Protein AF-A0A420HZT3-F1 (afdb_monomer_lite)

Sequence (284 aa):
MADVRYARTFSRISSSGHNRTWNTISHRNFCRLLNSIAPANGHNKLSFTPLNYGFTRMKYTKLFQERKREWKRVPFLQKFHTSYRRPRDHHFDTLRFVQRLQEEGFTQEQSVAMMKVLSDVIEESIQNLTRTMVMREEQAKATYTQKVDFAKLRTELQSSDFTESATTRASHERLTNDIAKLNSKLRDEISRTQASVRLDLNLEKGRIREEANVQELKIKETETKIEQEVAGLREKLEGVKFQTLQWLMGVCTGMILFSNLNQRTKLVRQGTAALILGAWRLLM

Secondary structure (DSSP, 8-state):
---SSSTTSGGGSS-S-S-----HHHHHHHHHHHHHHS--BTTBEEEEEEPTTS-EEEEEESSHHHHHHHTT------------------S--HHHHHHHHHHTT--HHHHHHHHHHHHHHHHHHHHHHHHHPPPHHHHHHHHHHHHHHHHHHHHHHHHHHHHHHHHHHHHHHHHHHHHHHHHHHHHHHHHHHHHHHHHHHHHHHHHHHHHHHHHHHHHHHHHHHHHHHHHHHHHHHHHHHHHHHHHHHHHHHHHHHHHHHHHHHHHHHHHHHHHHHHHHHT--

pLDDT: mean 76.67, std 20.77, range [30.45, 98.56]

InterPro domains:
  IPR024461 Coiled-coil domain-containing protein 90-like [PF07798] (92-257)
  IPR024461 Coiled-coil domain-containing protein 90-like [PTHR14360] (67-254)

Structure (mmCIF, N/CA/C/O backbone):
data_AF-A0A420HZT3-F1
#
_entry.id   AF-A0A420HZT3-F1
#
loop_
_atom_site.group_PDB
_atom_site.id
_atom_site.type_symbol
_atom_site.label_atom_id
_atom_site.label_alt_id
_atom_site.label_comp_id
_atom_site.label_asym_id
_atom_site.label_entity_id
_atom_site.label_seq_id
_atom_site.pdbx_PDB_ins_code
_atom_site.Cartn_x
_atom_site.Cartn_y
_atom_site.Cartn_z
_atom_site.occupancy
_atom_site.B_iso_or_equiv
_atom_site.auth_seq_id
_atom_site.auth_comp_id
_atom_site.auth_asym_id
_atom_site.auth_atom_id
_atom_site.pdbx_PDB_model_num
ATOM 1 N N . MET A 1 1 ? -19.422 -15.697 16.337 1.00 34.47 1 MET A N 1
ATOM 2 C CA . MET A 1 1 ? -18.569 -15.290 15.198 1.00 34.47 1 MET A CA 1
ATOM 3 C C . MET A 1 1 ? -18.803 -16.195 13.985 1.00 34.47 1 MET A C 1
ATOM 5 O O . MET A 1 1 ? -17.954 -17.003 13.642 1.00 34.47 1 MET A O 1
ATOM 9 N N . ALA A 1 2 ? -19.951 -16.072 13.322 1.00 33.59 2 ALA A N 1
ATOM 10 C CA . ALA A 1 2 ? -20.169 -16.634 11.989 1.00 33.59 2 ALA A CA 1
ATOM 11 C C . ALA A 1 2 ? -21.279 -15.810 11.331 1.00 33.59 2 ALA A C 1
ATOM 13 O O . ALA A 1 2 ? -22.421 -15.983 11.723 1.00 33.59 2 ALA A O 1
ATOM 14 N N . ASP A 1 3 ? -20.928 -14.844 10.473 1.00 31.36 3 ASP A N 1
ATOM 15 C CA . ASP A 1 3 ? -21.735 -14.423 9.306 1.00 31.36 3 ASP A CA 1
ATOM 16 C C . ASP A 1 3 ? -21.280 -13.077 8.725 1.00 31.36 3 ASP A C 1
ATOM 18 O O . ASP A 1 3 ? -21.875 -12.028 8.951 1.00 31.36 3 ASP A O 1
ATOM 22 N N . VAL A 1 4 ? -20.228 -13.106 7.901 1.00 32.00 4 VAL A N 1
ATOM 23 C CA . VAL A 1 4 ? -19.970 -12.030 6.917 1.00 32.00 4 VAL A CA 1
ATOM 24 C C . VAL A 1 4 ? -19.785 -12.594 5.496 1.00 32.00 4 VAL A C 1
ATOM 26 O O . VAL A 1 4 ? -19.659 -11.848 4.532 1.00 32.00 4 VAL A O 1
ATOM 29 N N . ARG A 1 5 ? -19.845 -13.923 5.305 1.00 37.16 5 ARG A N 1
ATOM 30 C CA . ARG A 1 5 ? -19.622 -14.552 3.987 1.00 37.16 5 ARG A CA 1
ATOM 31 C C . ARG A 1 5 ? -20.883 -14.917 3.196 1.00 37.16 5 ARG A C 1
ATOM 33 O O . ARG A 1 5 ? -20.749 -15.221 2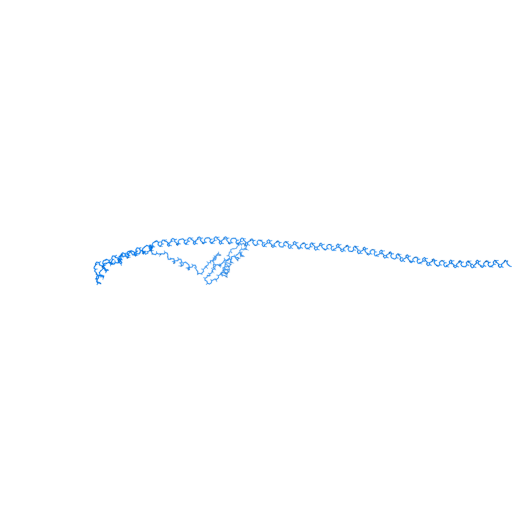.017 1.00 37.16 5 ARG A O 1
ATOM 40 N N . TYR A 1 6 ? -22.087 -14.825 3.764 1.00 37.31 6 TYR A N 1
ATOM 41 C CA . TYR A 1 6 ? -23.302 -15.291 3.073 1.00 37.31 6 TYR A CA 1
ATOM 42 C C . TYR A 1 6 ? -24.031 -14.233 2.223 1.00 37.31 6 TYR A C 1
ATOM 44 O O . TYR A 1 6 ? -24.916 -14.566 1.440 1.00 37.31 6 TYR A O 1
ATOM 52 N N . ALA A 1 7 ? -23.647 -12.956 2.314 1.00 33.84 7 ALA A N 1
ATOM 53 C CA . ALA A 1 7 ? -24.365 -11.868 1.641 1.00 33.84 7 ALA A CA 1
ATOM 54 C C . ALA A 1 7 ? -23.961 -11.641 0.168 1.00 33.84 7 ALA A C 1
ATOM 56 O O . ALA A 1 7 ? -24.608 -10.863 -0.528 1.00 33.84 7 ALA A O 1
ATOM 57 N N . ARG A 1 8 ? -22.907 -12.300 -0.338 1.00 34.91 8 ARG A N 1
ATOM 58 C CA . ARG A 1 8 ? -22.358 -12.007 -1.678 1.00 34.91 8 ARG A CA 1
ATOM 59 C C . ARG A 1 8 ? -22.971 -12.847 -2.812 1.00 34.91 8 ARG A C 1
ATOM 61 O O . ARG A 1 8 ? -22.712 -12.568 -3.977 1.00 34.91 8 ARG A O 1
ATOM 68 N N . THR A 1 9 ? -23.807 -13.838 -2.498 1.00 34.31 9 THR A N 1
ATOM 69 C CA . THR A 1 9 ? -24.445 -14.733 -3.486 1.00 34.31 9 THR A CA 1
ATOM 70 C C . THR A 1 9 ? -25.885 -14.356 -3.841 1.00 34.31 9 THR A C 1
ATOM 72 O O . THR A 1 9 ? -26.392 -14.828 -4.855 1.00 34.31 9 THR A O 1
ATOM 75 N N . PHE A 1 10 ? -26.543 -13.478 -3.078 1.00 36.38 10 PHE A N 1
ATOM 76 C CA . PHE A 1 10 ? -27.945 -13.111 -3.333 1.00 36.38 10 PHE A CA 1
ATOM 77 C C . PHE A 1 10 ? -28.125 -12.006 -4.383 1.00 36.38 10 PHE A C 1
ATOM 79 O O . PHE A 1 10 ? -29.172 -11.911 -5.020 1.00 36.38 10 PHE A O 1
ATOM 86 N N . SER A 1 11 ? -27.094 -11.200 -4.627 1.00 31.38 11 SER A N 1
ATOM 87 C CA . SER A 1 11 ? -27.141 -10.067 -5.557 1.00 31.38 11 SER A CA 1
ATOM 88 C C . SER A 1 11 ? -27.002 -10.452 -7.037 1.00 31.38 11 SER A C 1
ATOM 90 O O . SER A 1 11 ? -27.114 -9.581 -7.893 1.00 31.38 11 SER A O 1
ATOM 92 N N . ARG A 1 12 ? -26.820 -11.741 -7.373 1.00 35.00 12 ARG A N 1
ATOM 93 C CA . ARG A 1 12 ? -26.641 -12.193 -8.770 1.00 35.00 12 ARG A CA 1
ATOM 94 C C . ARG A 1 12 ? -27.886 -12.781 -9.442 1.00 35.00 12 ARG A C 1
ATOM 96 O O . ARG A 1 12 ? -27.804 -13.166 -10.600 1.00 35.00 12 ARG A O 1
ATOM 103 N N . ILE A 1 13 ? -29.027 -12.848 -8.750 1.00 39.53 13 ILE A N 1
ATOM 104 C CA . ILE A 1 13 ? -30.286 -13.376 -9.323 1.00 39.53 13 ILE A CA 1
ATOM 105 C C . ILE A 1 13 ? -31.292 -12.247 -9.634 1.00 39.53 13 ILE A C 1
ATOM 107 O O . ILE A 1 13 ? -32.253 -12.457 -10.364 1.00 39.53 13 ILE A O 1
ATOM 111 N N . SER A 1 14 ? -31.049 -11.018 -9.163 1.00 34.75 14 SER A N 1
ATOM 112 C CA . SER A 1 14 ? -31.986 -9.891 -9.316 1.00 34.75 14 SER A CA 1
ATOM 113 C C . SER A 1 14 ? -31.679 -8.942 -10.487 1.00 34.75 14 SER A C 1
ATOM 115 O O . SER A 1 14 ? -32.265 -7.864 -10.561 1.00 34.75 14 SER A O 1
ATOM 117 N N . SER A 1 15 ? -30.776 -9.299 -11.405 1.00 30.45 15 SER A N 1
ATOM 118 C CA . SER A 1 15 ? -30.444 -8.468 -12.572 1.00 30.45 15 SER A CA 1
ATOM 119 C C . SER A 1 15 ? -30.882 -9.131 -13.879 1.00 30.45 15 SER A C 1
ATOM 121 O O . SER A 1 15 ? -30.065 -9.477 -14.729 1.00 30.45 15 SER A O 1
ATOM 123 N N . SER A 1 16 ? -32.183 -9.354 -14.038 1.00 33.56 16 SER A N 1
ATOM 124 C CA . SER A 1 16 ? -32.815 -9.614 -15.337 1.00 33.56 16 SER A CA 1
ATOM 125 C C . SER A 1 16 ? -34.259 -9.133 -15.257 1.00 33.56 16 SER A C 1
ATOM 127 O O . SER A 1 16 ? -35.017 -9.558 -14.391 1.00 33.56 16 SER A O 1
ATOM 129 N N . GLY A 1 17 ? -34.574 -8.139 -16.083 1.00 33.97 17 GLY A N 1
ATOM 130 C CA . GLY A 1 17 ? -35.744 -7.287 -15.932 1.00 33.97 17 GLY A CA 1
ATOM 131 C C . GLY A 1 17 ? -37.087 -7.903 -16.330 1.00 33.97 17 GLY A C 1
ATOM 132 O O . GLY A 1 17 ? -37.187 -9.040 -16.780 1.00 33.97 17 GLY A O 1
ATOM 133 N N . HIS A 1 18 ? -38.084 -7.021 -16.241 1.00 34.28 18 HIS A N 1
ATOM 134 C CA . HIS A 1 18 ? -39.432 -7.091 -16.809 1.00 34.28 18 HIS A CA 1
ATOM 135 C C . HIS A 1 18 ? -40.455 -8.004 -16.113 1.00 34.28 18 HIS A C 1
ATOM 137 O O . HIS A 1 18 ? -40.404 -9.229 -16.194 1.00 34.28 18 HIS A O 1
ATOM 143 N N . ASN A 1 19 ? -41.445 -7.334 -15.500 1.00 44.59 19 ASN A N 1
ATOM 144 C CA . ASN A 1 19 ? -42.860 -7.708 -15.391 1.00 44.59 19 ASN A CA 1
ATOM 145 C C . ASN A 1 19 ? -43.194 -9.159 -15.763 1.00 44.59 19 ASN A C 1
ATOM 147 O O . ASN A 1 19 ? -43.594 -9.428 -16.894 1.00 44.59 19 ASN A O 1
ATOM 151 N N . ARG A 1 20 ? -43.126 -10.085 -14.802 1.00 43.84 20 ARG A N 1
ATOM 152 C CA . ARG A 1 20 ? -43.865 -11.350 -14.886 1.00 43.84 20 ARG A CA 1
ATOM 153 C C . ARG A 1 20 ? -44.394 -11.746 -13.519 1.00 43.84 20 ARG A C 1
ATOM 155 O O . ARG A 1 20 ? -43.656 -11.832 -12.541 1.00 43.84 20 ARG A O 1
ATOM 162 N N . THR A 1 21 ? -45.696 -11.991 -13.482 1.00 48.59 21 THR A N 1
ATOM 163 C CA . THR A 1 21 ? -46.396 -12.688 -12.409 1.00 48.59 21 THR A CA 1
ATOM 164 C C . THR A 1 21 ? -45.623 -13.956 -12.034 1.00 48.59 21 THR A C 1
ATOM 166 O O . THR A 1 21 ? -45.254 -14.761 -12.892 1.00 48.59 21 THR A O 1
ATOM 169 N N . TRP A 1 22 ? -45.318 -14.125 -10.745 1.00 50.81 22 TRP A N 1
ATOM 170 C CA . TRP A 1 22 ? -44.625 -15.314 -10.250 1.00 50.81 22 TRP A CA 1
ATOM 171 C C . TRP A 1 22 ? -45.504 -16.545 -10.479 1.00 50.81 22 TRP A C 1
ATOM 173 O O . TRP A 1 22 ? -46.460 -16.793 -9.746 1.00 50.81 22 TRP A O 1
ATOM 183 N N . ASN A 1 23 ? -45.187 -17.326 -11.509 1.00 59.00 23 ASN A N 1
ATOM 184 C CA . ASN A 1 23 ? -45.910 -18.554 -11.806 1.00 59.00 23 ASN A CA 1
ATOM 185 C C . ASN A 1 23 ? -45.691 -19.570 -10.662 1.00 59.00 23 ASN A C 1
ATOM 187 O O . ASN A 1 23 ? -44.569 -19.712 -10.158 1.00 59.00 23 ASN A O 1
ATOM 191 N N . THR A 1 24 ? -46.737 -20.284 -10.232 1.00 56.38 24 THR A N 1
ATOM 192 C CA . THR A 1 24 ? -46.715 -21.132 -9.015 1.00 56.38 24 THR A CA 1
ATOM 193 C C . THR A 1 24 ? -45.637 -22.225 -9.052 1.00 56.38 24 THR A C 1
ATOM 195 O O . THR A 1 24 ? -45.117 -22.630 -8.009 1.00 56.38 24 THR A O 1
ATOM 198 N N . ILE A 1 25 ? -45.247 -22.658 -10.254 1.00 58.88 25 ILE A N 1
ATOM 199 C CA . ILE A 1 25 ? -44.179 -23.635 -10.510 1.00 58.88 25 ILE A CA 1
ATOM 200 C C . ILE A 1 25 ? -42.787 -23.029 -10.253 1.00 58.88 25 ILE A C 1
ATOM 202 O O . ILE A 1 25 ? -41.961 -23.653 -9.584 1.00 58.88 25 ILE A O 1
ATOM 206 N N . SER A 1 26 ? -42.544 -21.793 -10.706 1.00 66.19 26 SER A N 1
ATOM 207 C CA . SER A 1 26 ? -41.267 -21.087 -10.499 1.00 66.19 26 SER A CA 1
ATOM 208 C C . SER A 1 26 ? -41.022 -20.816 -9.011 1.00 66.19 26 SER A C 1
ATOM 210 O O . SER A 1 26 ? -39.933 -21.042 -8.482 1.00 66.19 26 SER A O 1
ATOM 212 N N . HIS A 1 27 ? -42.089 -20.465 -8.293 1.00 65.62 27 HIS A N 1
ATOM 213 C CA . HIS A 1 27 ? -42.054 -20.232 -6.854 1.00 65.62 27 HIS A CA 1
ATOM 214 C C . HIS A 1 27 ? -41.735 -21.506 -6.040 1.00 65.62 27 HIS A C 1
ATOM 216 O O . HIS A 1 27 ? -40.931 -21.458 -5.108 1.00 65.62 27 HIS A O 1
ATOM 222 N N . ARG A 1 28 ? -42.272 -22.680 -6.419 1.00 66.69 28 ARG A N 1
ATOM 223 C CA . ARG A 1 28 ? -41.906 -23.965 -5.776 1.00 66.69 28 ARG A CA 1
ATOM 224 C C . ARG A 1 28 ? -40.442 -24.330 -5.996 1.00 66.69 28 ARG A C 1
ATOM 226 O O . ARG A 1 28 ? -39.796 -24.817 -5.067 1.00 66.69 28 ARG A O 1
ATOM 233 N N . ASN A 1 29 ? -39.929 -24.115 -7.207 1.00 70.81 29 ASN A N 1
ATOM 234 C CA . ASN A 1 29 ? -38.530 -24.391 -7.531 1.00 70.81 29 ASN A CA 1
ATOM 235 C C . ASN A 1 29 ? -37.591 -23.474 -6.733 1.00 70.81 29 ASN A C 1
ATOM 237 O O . ASN A 1 29 ? -36.603 -23.951 -6.178 1.00 70.81 29 ASN A O 1
ATOM 241 N N . PHE A 1 30 ? -37.962 -22.202 -6.571 1.00 70.56 30 PHE A N 1
ATOM 242 C CA . PHE A 1 30 ? -37.246 -21.254 -5.723 1.00 70.56 30 PHE A CA 1
ATOM 243 C C . PHE A 1 30 ? -37.231 -21.678 -4.244 1.00 70.56 30 PHE A C 1
ATOM 245 O O . PHE A 1 30 ? -36.163 -21.738 -3.639 1.00 70.56 30 PHE A O 1
ATOM 252 N N . CYS A 1 31 ? -38.367 -22.085 -3.661 1.00 69.88 31 CYS A N 1
ATOM 253 C CA . CYS A 1 31 ? -38.391 -22.608 -2.286 1.00 69.88 31 CYS A CA 1
ATOM 254 C C . CYS A 1 31 ? -37.529 -23.867 -2.103 1.00 69.88 31 CYS A C 1
ATOM 256 O O . CYS A 1 31 ? -36.913 -24.042 -1.051 1.00 69.88 31 CYS A O 1
ATOM 258 N N . ARG A 1 32 ? -37.472 -24.751 -3.110 1.00 70.50 32 ARG A N 1
ATOM 259 C CA . ARG A 1 32 ? -36.598 -25.937 -3.088 1.00 70.50 32 ARG A CA 1
ATOM 260 C C . ARG A 1 32 ? -35.120 -25.552 -3.093 1.00 70.50 32 ARG A C 1
ATOM 262 O O . ARG A 1 32 ? -34.364 -26.095 -2.293 1.00 70.50 32 ARG A O 1
ATOM 269 N N . LEU A 1 33 ? -34.734 -24.585 -3.925 1.00 73.12 33 LEU A N 1
ATOM 270 C CA . LEU A 1 33 ? -33.371 -24.059 -3.963 1.00 73.12 33 LEU A CA 1
ATOM 271 C C . LEU A 1 33 ? -32.976 -23.428 -2.618 1.00 73.12 33 LEU A C 1
ATOM 273 O O . LEU A 1 33 ? -31.911 -23.728 -2.087 1.00 73.12 33 LEU A O 1
ATOM 277 N N . LEU A 1 34 ? -33.863 -22.629 -2.017 1.00 68.81 34 LEU A N 1
ATOM 278 C CA . LEU A 1 34 ? -33.614 -22.019 -0.707 1.00 68.81 34 LEU A CA 1
ATOM 279 C C . LEU A 1 34 ? -33.420 -23.059 0.402 1.00 68.81 34 LEU A C 1
ATOM 281 O O . LEU A 1 34 ? -32.536 -22.898 1.236 1.00 68.81 34 LEU A O 1
ATOM 285 N N . ASN A 1 35 ? -34.190 -24.149 0.395 1.00 68.44 35 ASN A N 1
ATOM 286 C CA . ASN A 1 35 ? -33.996 -25.246 1.348 1.00 68.44 35 ASN A CA 1
ATOM 287 C C . ASN A 1 35 ? -32.690 -26.024 1.115 1.00 68.44 35 ASN A C 1
ATOM 289 O O . ASN A 1 35 ? -32.150 -26.572 2.069 1.00 68.44 35 ASN A O 1
ATOM 293 N N . SER A 1 36 ? -32.182 -26.071 -0.122 1.00 66.50 36 SER A N 1
ATOM 294 C CA . SER A 1 36 ? -30.908 -26.728 -0.455 1.00 66.50 36 SER A CA 1
ATOM 295 C C . SER A 1 36 ? -29.686 -25.932 0.002 1.00 66.50 36 SER A C 1
ATOM 297 O O . SER A 1 36 ? -28.633 -26.518 0.229 1.00 66.50 36 SER A O 1
ATOM 299 N N . ILE A 1 37 ? -29.808 -24.608 0.081 1.00 61.75 37 ILE A N 1
ATOM 300 C CA . ILE A 1 37 ? -28.713 -23.699 0.448 1.00 61.75 37 ILE A CA 1
ATOM 301 C C . ILE A 1 37 ? -28.802 -23.323 1.939 1.00 61.75 37 ILE A C 1
ATOM 303 O O . ILE A 1 37 ? -27.846 -22.821 2.525 1.00 61.75 37 ILE A O 1
ATOM 307 N N . ALA A 1 38 ? -29.939 -23.591 2.586 1.00 62.09 38 ALA A N 1
ATOM 308 C CA . ALA A 1 38 ? -30.141 -23.293 3.994 1.00 62.09 38 ALA A CA 1
ATOM 309 C C . ALA A 1 38 ? -29.133 -24.055 4.886 1.00 62.09 38 ALA A C 1
ATOM 311 O O . ALA A 1 38 ? -29.031 -25.281 4.788 1.00 62.09 38 ALA A O 1
ATOM 312 N N . PRO A 1 39 ? -28.414 -23.363 5.793 1.00 55.56 39 PRO A N 1
ATOM 313 C CA . PRO A 1 39 ? -27.428 -23.992 6.662 1.00 55.56 39 PRO A CA 1
ATOM 314 C C . PRO A 1 39 ? -28.116 -24.931 7.661 1.00 55.56 39 PRO A C 1
ATOM 316 O O . PRO A 1 39 ? -28.955 -24.508 8.457 1.00 55.56 39 PRO A O 1
ATOM 319 N N . ALA A 1 40 ? -27.748 -26.212 7.626 1.00 56.38 40 ALA A N 1
ATOM 320 C CA . ALA A 1 40 ? -28.193 -27.220 8.580 1.00 56.38 40 ALA A CA 1
ATOM 321 C C . ALA A 1 40 ? -27.105 -27.440 9.641 1.00 56.38 40 ALA A C 1
ATOM 323 O O . ALA A 1 40 ? -26.311 -28.370 9.549 1.00 56.38 40 ALA A O 1
ATOM 324 N N . ASN A 1 41 ? -27.063 -26.581 10.660 1.00 53.47 41 ASN A N 1
ATOM 325 C CA . ASN A 1 41 ? -26.306 -26.879 11.879 1.00 53.47 41 ASN A CA 1
ATOM 326 C C . ASN A 1 41 ? -27.207 -27.709 12.790 1.00 53.47 41 ASN A C 1
ATOM 328 O O . ASN A 1 41 ? -28.365 -27.333 12.962 1.00 53.47 41 ASN A O 1
ATOM 332 N N . GLY A 1 42 ? -26.687 -28.805 13.357 1.00 55.41 42 GLY A N 1
ATOM 333 C CA . GLY A 1 42 ? -27.405 -29.940 13.975 1.00 55.41 42 GLY A CA 1
ATOM 334 C C . GLY A 1 42 ? -28.562 -29.679 14.959 1.00 55.41 42 GLY A C 1
ATOM 335 O O . GLY A 1 42 ? -29.217 -30.631 15.367 1.00 55.41 42 GLY A O 1
ATOM 336 N N . HIS A 1 43 ? -28.884 -28.427 15.294 1.00 51.00 43 HIS A N 1
ATOM 337 C CA . HIS A 1 43 ? -30.015 -28.035 16.141 1.00 51.00 43 HIS A CA 1
ATOM 338 C C . HIS A 1 43 ? -30.965 -26.981 15.531 1.00 51.00 43 HIS A C 1
ATOM 340 O O . HIS A 1 43 ? -32.022 -26.734 16.100 1.00 51.00 43 HIS A O 1
ATOM 346 N N . ASN A 1 44 ? -30.655 -26.380 14.374 1.00 53.75 44 ASN A N 1
ATOM 347 C CA . ASN A 1 44 ? -31.470 -25.334 13.746 1.00 53.75 44 ASN A CA 1
ATOM 348 C C . ASN A 1 44 ? -31.714 -25.641 12.268 1.00 53.75 44 ASN A C 1
ATOM 350 O O . ASN A 1 44 ? -30.827 -25.462 11.436 1.00 53.75 44 ASN A O 1
ATOM 354 N N . LYS A 1 45 ? -32.941 -26.058 11.933 1.00 57.66 45 LYS A N 1
ATOM 355 C CA . LYS A 1 45 ? -33.354 -26.279 10.541 1.00 57.66 45 LYS A CA 1
ATOM 356 C C . LYS A 1 45 ? -34.271 -25.151 10.071 1.00 57.66 45 LYS A C 1
ATOM 358 O O . LYS A 1 45 ? -35.355 -24.925 10.617 1.00 57.66 45 LYS A O 1
ATOM 363 N N . LEU A 1 46 ? -33.799 -24.429 9.061 1.00 60.81 46 LEU A N 1
ATOM 364 C CA . LEU A 1 46 ? -34.567 -23.453 8.298 1.00 60.81 46 LEU A CA 1
ATOM 365 C C . LEU A 1 46 ? -35.379 -24.190 7.235 1.00 60.81 46 LEU A C 1
ATOM 367 O O . LEU A 1 46 ? -34.835 -25.000 6.490 1.00 60.81 46 LEU A O 1
ATOM 371 N N . SER A 1 47 ? -36.685 -23.930 7.186 1.00 62.59 47 SER A N 1
ATOM 372 C CA . SER A 1 47 ? -37.569 -24.502 6.169 1.00 62.59 47 SER A CA 1
ATOM 373 C C . SER A 1 47 ? -38.401 -23.415 5.495 1.00 62.59 47 SER A C 1
ATOM 375 O O . SER A 1 47 ? -39.056 -22.606 6.158 1.00 62.59 47 SER A O 1
ATOM 377 N N . PHE A 1 48 ? -38.373 -23.405 4.166 1.00 66.88 48 PHE A N 1
ATOM 378 C CA . PHE A 1 48 ? -39.162 -22.537 3.303 1.00 66.88 48 PHE A CA 1
ATOM 379 C C . PHE A 1 48 ? -40.276 -23.356 2.657 1.00 66.88 48 PHE A C 1
ATOM 381 O O . PHE A 1 48 ? -40.015 -24.324 1.939 1.00 66.88 48 PHE A O 1
ATOM 388 N N . THR A 1 49 ? -41.523 -22.967 2.918 1.00 63.69 49 THR A N 1
ATOM 389 C CA . THR A 1 49 ? -42.714 -23.586 2.316 1.00 63.69 49 THR A CA 1
ATOM 390 C C . THR A 1 49 ? -43.416 -22.583 1.399 1.00 63.69 49 THR A C 1
ATOM 392 O O . THR A 1 49 ? -43.619 -21.439 1.816 1.00 63.69 49 THR A O 1
ATOM 395 N N . PRO A 1 50 ? -43.775 -22.969 0.162 1.00 60.81 50 PRO A N 1
ATOM 396 C CA . PRO A 1 50 ? -44.493 -22.085 -0.748 1.00 60.81 50 PRO A CA 1
ATOM 397 C C . PRO A 1 50 ? -45.949 -21.919 -0.284 1.00 60.81 50 PRO A C 1
ATOM 399 O O . PRO A 1 50 ? -46.640 -22.915 -0.071 1.00 60.81 50 PRO A O 1
ATOM 402 N N . LEU A 1 51 ? -46.423 -20.677 -0.144 1.00 59.88 51 LEU A N 1
ATOM 403 C CA . LEU A 1 51 ? -47.853 -20.348 -0.080 1.00 59.88 51 LEU A CA 1
ATOM 404 C C . LEU A 1 51 ? -48.362 -19.957 -1.478 1.00 59.88 51 LEU A C 1
ATOM 406 O O . LEU A 1 51 ? -47.580 -19.634 -2.380 1.00 59.88 51 LEU A O 1
ATOM 410 N N . ASN A 1 52 ? -49.685 -19.995 -1.657 1.00 52.19 52 ASN A N 1
ATOM 411 C CA . ASN A 1 52 ? -50.333 -19.468 -2.859 1.00 52.19 52 ASN A CA 1
ATOM 412 C C . ASN A 1 52 ? -50.027 -17.967 -3.027 1.00 52.19 52 ASN A C 1
ATOM 414 O O . ASN A 1 52 ? -49.825 -17.265 -2.039 1.00 52.19 52 ASN A O 1
ATOM 418 N N . TYR A 1 53 ? -49.998 -17.499 -4.280 1.00 55.94 53 TYR A N 1
ATOM 419 C CA . TYR A 1 53 ? -49.699 -16.109 -4.676 1.00 55.94 53 TYR A CA 1
ATOM 420 C C . TYR A 1 53 ? -48.243 -15.638 -4.495 1.00 55.94 53 TYR A C 1
ATOM 422 O O . TYR A 1 53 ? -47.990 -14.456 -4.292 1.00 55.94 53 TYR A O 1
ATOM 430 N N . GLY A 1 54 ? -47.261 -16.541 -4.601 1.00 53.88 54 GLY A N 1
ATOM 431 C CA . GLY A 1 54 ? -45.843 -16.144 -4.645 1.00 53.88 54 GLY A CA 1
ATOM 432 C C . GLY A 1 54 ? -45.251 -15.726 -3.294 1.00 53.88 54 GLY A C 1
ATOM 433 O O . GLY A 1 54 ? -44.195 -15.103 -3.252 1.00 53.88 54 GLY A O 1
ATOM 434 N N . PHE A 1 55 ? -45.918 -16.070 -2.188 1.00 46.69 55 PHE A N 1
ATOM 435 C CA . PHE A 1 55 ? -45.458 -15.747 -0.840 1.00 46.69 55 PHE A CA 1
ATOM 436 C C . PHE A 1 55 ? -44.724 -16.939 -0.209 1.00 46.69 55 PHE A C 1
ATOM 438 O O . PHE A 1 55 ? -45.271 -18.039 -0.115 1.00 46.69 55 PHE A O 1
ATOM 445 N N . THR A 1 56 ? -43.487 -16.765 0.257 1.00 54.97 56 THR A N 1
ATOM 446 C CA . THR A 1 56 ? -42.753 -17.838 0.952 1.00 54.97 56 THR A CA 1
ATOM 447 C C . THR A 1 56 ? -42.971 -17.748 2.460 1.00 54.97 56 THR A C 1
ATOM 449 O O . THR A 1 56 ? -42.769 -16.701 3.070 1.00 54.97 56 THR A O 1
ATOM 452 N N . ARG A 1 57 ? -43.376 -18.852 3.105 1.00 49.91 57 ARG A N 1
ATOM 453 C CA . ARG A 1 57 ? -43.413 -18.936 4.572 1.00 49.91 57 ARG A CA 1
ATOM 454 C C . ARG A 1 57 ? -42.117 -19.544 5.076 1.00 49.91 57 ARG A C 1
ATOM 456 O O . ARG A 1 57 ? -41.863 -20.733 4.867 1.00 49.91 57 ARG A O 1
ATOM 463 N N . MET A 1 58 ? -41.343 -18.729 5.777 1.00 57.31 58 MET A N 1
ATOM 464 C CA . MET A 1 58 ? -40.122 -19.126 6.467 1.00 57.31 58 MET A CA 1
ATOM 465 C C . MET A 1 58 ? -40.468 -19.632 7.874 1.00 57.31 58 MET A C 1
ATOM 467 O O . MET A 1 58 ? -41.139 -18.943 8.645 1.00 57.31 58 MET A O 1
ATOM 471 N N . LYS A 1 59 ? -40.046 -20.853 8.214 1.00 56.06 59 LYS A N 1
ATOM 472 C CA . LYS A 1 59 ? -40.211 -21.443 9.550 1.00 56.06 59 LYS A CA 1
ATOM 473 C C . LYS A 1 59 ? -38.858 -21.895 10.095 1.00 56.06 59 LYS A C 1
ATOM 475 O O . LYS A 1 59 ? -38.167 -22.691 9.461 1.00 56.06 59 LYS A O 1
ATOM 480 N N . TYR A 1 60 ? -38.533 -21.443 11.305 1.00 54.97 60 TYR A N 1
ATOM 481 C CA . TYR A 1 60 ? -37.447 -21.986 12.120 1.00 54.97 60 TYR A CA 1
ATOM 482 C C . TYR A 1 60 ? -37.995 -23.130 12.977 1.00 54.97 60 TYR A C 1
ATOM 484 O O . TYR A 1 60 ? -38.852 -22.901 13.835 1.00 54.97 60 TYR A O 1
ATOM 492 N N . THR A 1 61 ? -37.535 -24.363 12.766 1.00 56.31 61 THR A N 1
ATOM 493 C CA . THR A 1 61 ? -37.943 -25.483 13.622 1.00 56.31 61 THR A CA 1
ATOM 494 C C . THR A 1 61 ? -37.003 -25.614 14.824 1.00 56.31 61 THR A C 1
ATOM 496 O O . THR A 1 61 ? -35.833 -25.934 14.646 1.00 56.31 61 THR A O 1
ATOM 499 N N . LYS A 1 62 ? -37.582 -25.417 16.023 1.00 53.25 62 LYS A N 1
ATOM 500 C CA . LYS A 1 62 ? -37.136 -25.847 17.371 1.00 53.25 62 LYS A CA 1
ATOM 501 C C . LYS A 1 62 ? -36.040 -25.079 18.149 1.00 53.25 62 LYS A C 1
ATOM 503 O O . LYS A 1 62 ? -35.281 -25.703 18.865 1.00 53.25 62 LYS A O 1
ATOM 508 N N . LEU A 1 63 ? -36.077 -23.741 18.186 1.00 49.47 63 LEU A N 1
ATOM 509 C CA . LEU A 1 63 ? -35.530 -22.982 19.347 1.00 49.47 63 LEU A CA 1
ATOM 510 C C . LEU A 1 63 ? -36.384 -21.774 19.781 1.00 49.47 63 LEU A C 1
ATOM 512 O O . LEU A 1 63 ? -36.313 -21.321 20.923 1.00 49.47 63 LEU A O 1
ATOM 516 N N . PHE A 1 64 ? -37.261 -21.254 18.914 1.00 46.00 64 PHE A N 1
ATOM 517 C CA . PHE A 1 64 ? -38.099 -20.101 19.276 1.00 46.00 64 PHE A CA 1
ATOM 518 C C . PHE A 1 64 ? -39.282 -20.471 20.191 1.00 46.00 64 PHE A C 1
ATOM 520 O O . PHE A 1 64 ? -39.685 -19.680 21.043 1.00 46.00 64 PHE A O 1
ATOM 527 N N . GLN A 1 65 ? -39.823 -21.690 20.063 1.00 47.28 65 GLN A N 1
ATOM 528 C CA . GLN A 1 65 ? -40.865 -22.185 20.973 1.00 47.28 65 GLN A CA 1
ATOM 529 C C . GLN A 1 65 ? -40.328 -22.531 22.369 1.00 47.28 65 GLN A C 1
ATOM 531 O O . GLN A 1 65 ? -41.057 -22.349 23.343 1.00 47.28 65 GLN A O 1
ATOM 536 N N . GLU A 1 66 ? -39.072 -22.973 22.486 1.00 48.47 66 GLU A N 1
ATOM 537 C CA . GLU A 1 66 ? -38.435 -23.228 23.785 1.00 48.47 66 GLU A CA 1
ATOM 538 C C . GLU A 1 66 ? -38.145 -21.931 24.532 1.00 48.47 66 GLU A C 1
ATOM 540 O O . GLU A 1 66 ? -38.557 -21.814 25.686 1.00 48.47 66 GLU A O 1
ATOM 545 N N . ARG A 1 67 ? -37.630 -20.892 23.852 1.00 47.66 67 ARG A N 1
ATOM 546 C CA . ARG A 1 67 ? -37.503 -19.568 24.477 1.00 47.66 67 ARG A CA 1
ATOM 547 C C . ARG A 1 67 ? -38.849 -19.045 24.975 1.00 47.66 67 ARG A C 1
ATOM 549 O O . ARG A 1 67 ? -38.931 -18.574 26.098 1.00 47.66 67 ARG A O 1
ATOM 556 N N . LYS A 1 68 ? -39.949 -19.185 24.225 1.00 45.03 68 LYS A N 1
ATOM 557 C CA . LYS A 1 68 ? -41.271 -18.722 24.702 1.00 45.03 68 LYS A CA 1
ATOM 558 C C . LYS A 1 68 ? -41.777 -19.473 25.952 1.00 45.03 68 LYS A C 1
ATOM 560 O O . LYS A 1 68 ? -42.567 -18.911 26.707 1.00 45.03 68 LYS A O 1
ATOM 565 N N . ARG A 1 69 ? -41.333 -20.717 26.187 1.00 46.75 69 ARG A N 1
ATOM 566 C CA . ARG A 1 69 ? -41.586 -21.465 27.437 1.00 46.75 69 ARG A CA 1
ATOM 567 C C . ARG A 1 69 ? -40.648 -21.031 28.566 1.00 46.75 69 ARG A C 1
ATOM 569 O O . ARG A 1 69 ? -41.063 -21.001 29.718 1.00 46.75 69 ARG A O 1
ATOM 576 N N . GLU A 1 70 ? -39.430 -20.627 28.232 1.00 42.41 70 GLU A N 1
ATOM 577 C CA . GLU A 1 70 ? -38.441 -20.078 29.162 1.00 42.41 70 GLU A CA 1
ATOM 578 C C . GLU A 1 70 ? -38.816 -18.669 29.653 1.00 42.41 70 GLU A C 1
ATOM 580 O O . GLU A 1 70 ? -38.736 -18.392 30.845 1.00 42.41 70 GLU A O 1
ATOM 585 N N . TRP A 1 71 ? -39.403 -17.835 28.787 1.00 41.28 71 TRP A N 1
ATOM 586 C CA . TRP A 1 71 ? -39.993 -16.536 29.148 1.00 41.28 71 TRP A CA 1
ATOM 587 C C . TRP A 1 71 ? -41.271 -16.648 30.005 1.00 41.28 71 TRP A C 1
ATOM 589 O O . TRP A 1 71 ? -41.707 -15.653 30.572 1.00 41.28 71 TRP A O 1
ATOM 599 N N . LYS A 1 72 ? -41.872 -17.841 30.147 1.00 43.00 72 LYS A N 1
ATOM 600 C CA . LYS A 1 72 ? -42.927 -18.110 31.149 1.00 43.00 72 LYS A CA 1
ATOM 601 C C . LYS A 1 72 ? -42.373 -18.584 32.499 1.00 43.00 72 LYS A C 1
ATOM 603 O O . LYS A 1 72 ? -43.140 -18.708 33.447 1.00 43.00 72 LYS A O 1
ATOM 608 N N . ARG A 1 73 ? -41.062 -18.831 32.601 1.00 43.72 73 ARG A N 1
ATOM 609 C CA . ARG A 1 73 ? -40.358 -19.201 33.839 1.00 43.72 73 ARG A CA 1
ATOM 610 C C . ARG A 1 73 ? -39.416 -18.094 34.309 1.00 43.72 73 ARG A C 1
ATOM 612 O O . ARG A 1 73 ? -38.337 -18.373 34.814 1.00 43.72 73 ARG A O 1
ATOM 619 N N . VAL A 1 74 ? -39.823 -16.835 34.167 1.00 45.28 74 VAL A N 1
ATOM 620 C CA . VAL A 1 74 ? -39.236 -15.753 34.966 1.00 45.28 74 VAL A CA 1
ATOM 621 C C . VAL A 1 74 ? -39.811 -15.866 36.381 1.00 45.28 74 VAL A C 1
ATOM 623 O O . VAL A 1 74 ? -41.023 -15.708 36.544 1.00 45.28 74 VAL A O 1
ATOM 626 N N . PRO A 1 75 ? -38.999 -16.134 37.418 1.00 47.62 75 PRO A N 1
ATOM 627 C CA . PRO A 1 75 ? -39.463 -16.127 38.796 1.00 47.62 75 PRO A CA 1
ATOM 628 C C . PRO A 1 75 ? -39.562 -14.669 39.267 1.00 47.62 75 PRO A C 1
ATOM 630 O O . PRO A 1 75 ? -38.792 -14.236 40.113 1.00 47.62 75 PRO A O 1
ATOM 633 N N . PHE A 1 76 ? -40.466 -13.877 38.681 1.00 45.91 76 PHE A N 1
ATOM 634 C CA . PHE A 1 76 ? -40.724 -12.508 39.150 1.00 45.91 76 PHE A CA 1
ATOM 635 C C . PHE A 1 76 ? -41.988 -12.386 40.013 1.00 45.91 76 PHE A C 1
ATOM 637 O O . PHE A 1 76 ? -42.291 -11.322 40.532 1.00 45.91 76 PHE A O 1
ATOM 644 N N . LEU A 1 77 ? -42.696 -13.481 40.288 1.00 49.75 77 LEU A N 1
ATOM 645 C CA . LEU A 1 77 ? -43.659 -13.493 41.391 1.00 49.75 77 LEU A CA 1
ATOM 646 C C . LEU A 1 77 ? -42.957 -13.976 42.659 1.00 49.75 77 LEU A C 1
ATOM 648 O O . LEU A 1 77 ? -43.192 -15.084 43.143 1.00 49.75 77 LEU A O 1
ATOM 652 N N . GLN A 1 78 ? -42.077 -13.125 43.191 1.00 50.50 78 GLN A N 1
ATOM 653 C CA . GLN A 1 78 ? -41.698 -13.199 44.596 1.00 50.50 78 GLN A CA 1
ATOM 654 C C . GLN A 1 78 ? -42.976 -12.906 45.389 1.00 50.50 78 GLN A C 1
ATOM 656 O O . GLN A 1 78 ? -43.387 -11.759 45.550 1.00 50.50 78 GLN A O 1
ATOM 661 N N . LYS A 1 79 ? -43.677 -13.965 45.803 1.00 45.84 79 LYS A N 1
ATOM 662 C CA . LYS A 1 79 ? -44.769 -13.851 46.766 1.00 45.84 79 LYS A CA 1
ATOM 663 C C . LYS A 1 79 ? -44.171 -13.209 48.014 1.00 45.84 79 LYS A C 1
ATOM 665 O O . LYS A 1 79 ? -43.288 -13.793 48.640 1.00 45.84 79 LYS A O 1
ATOM 670 N N . PHE A 1 80 ? -44.615 -11.998 48.333 1.00 43.97 80 PHE A N 1
ATOM 671 C CA . PHE A 1 80 ? -44.292 -11.348 49.594 1.00 43.97 80 PHE A CA 1
ATOM 672 C C . PHE A 1 80 ? -44.828 -12.232 50.719 1.00 43.97 80 PHE A C 1
ATOM 674 O O . PHE A 1 80 ? -46.025 -12.262 50.993 1.00 43.97 80 PHE A O 1
ATOM 681 N N . HIS A 1 81 ? -43.943 -13.001 51.342 1.00 49.34 81 HIS A N 1
ATOM 682 C CA . HIS A 1 81 ? -44.247 -13.649 52.602 1.00 49.34 81 HIS A CA 1
ATOM 683 C C . HIS A 1 81 ? -44.097 -12.589 53.687 1.00 49.34 81 HIS A C 1
ATOM 685 O O . HIS A 1 81 ? -42.987 -12.168 54.008 1.00 49.34 81 HIS A O 1
ATOM 691 N N . THR A 1 82 ? -45.218 -12.147 54.251 1.00 50.75 82 THR A N 1
ATOM 692 C CA . THR A 1 82 ? -45.221 -11.444 55.531 1.00 50.75 82 THR A CA 1
ATOM 693 C C . THR A 1 82 ? -44.687 -12.427 56.568 1.00 50.75 82 THR A C 1
ATOM 695 O O . THR A 1 82 ? -45.372 -13.387 56.928 1.00 50.75 82 THR A O 1
ATOM 698 N N . SER A 1 83 ? -43.435 -12.265 56.995 1.00 47.97 83 SER A N 1
ATOM 699 C CA . SER A 1 83 ? -42.877 -13.095 58.059 1.00 47.97 83 SER A CA 1
ATOM 700 C C . SER A 1 83 ? -43.739 -12.919 59.306 1.00 47.97 83 SER A C 1
ATOM 702 O O . SER A 1 83 ? -43.854 -11.808 59.825 1.00 47.97 83 SER A O 1
ATOM 704 N N . TYR A 1 84 ? -44.356 -14.008 59.760 1.00 46.53 84 TYR A N 1
ATOM 705 C CA . TYR A 1 84 ? -45.108 -14.065 61.007 1.00 46.53 84 TYR A CA 1
ATOM 706 C C . TYR A 1 84 ? -44.229 -13.488 62.126 1.00 46.53 84 TYR A C 1
ATOM 708 O O . TYR A 1 84 ? -43.104 -13.962 62.318 1.00 46.53 84 TYR A O 1
ATOM 716 N N . ARG A 1 85 ? -44.694 -12.446 62.833 1.00 51.62 85 ARG A N 1
ATOM 717 C CA . ARG A 1 85 ? -44.010 -11.958 64.039 1.00 51.62 85 ARG A CA 1
ATOM 718 C C . ARG A 1 85 ? -44.023 -13.107 65.041 1.00 51.62 85 ARG A C 1
ATOM 720 O O . ARG A 1 85 ? -45.052 -13.380 65.651 1.00 51.62 85 ARG A O 1
ATOM 727 N N . ARG A 1 86 ? -42.899 -13.816 65.167 1.00 56.56 86 ARG A N 1
ATOM 728 C CA . ARG A 1 86 ? -42.731 -14.787 66.245 1.00 56.56 86 ARG A CA 1
ATOM 729 C C . ARG A 1 86 ? -42.847 -14.029 67.574 1.00 56.56 86 ARG A C 1
ATOM 731 O O . ARG A 1 86 ? -42.263 -12.944 67.676 1.00 56.56 86 ARG A O 1
ATOM 738 N N . PRO A 1 87 ? -43.599 -14.549 68.559 1.00 54.28 87 PRO A N 1
ATOM 739 C CA . PRO A 1 87 ? -43.541 -14.035 69.920 1.00 54.28 87 PRO A CA 1
ATOM 740 C C . PRO A 1 87 ? -42.072 -13.996 70.339 1.00 54.28 87 PRO A C 1
ATOM 742 O O . PRO A 1 87 ? -41.318 -14.914 70.008 1.00 54.28 87 PRO A O 1
ATOM 745 N N . ARG A 1 88 ? -41.639 -12.911 70.984 1.00 51.91 88 ARG A N 1
ATOM 746 C CA . ARG A 1 88 ? -40.281 -12.835 71.524 1.00 51.91 88 ARG A CA 1
ATOM 747 C C . ARG A 1 88 ? -40.163 -13.893 72.618 1.00 51.91 88 ARG A C 1
ATOM 749 O O . ARG A 1 88 ? -40.573 -13.647 73.749 1.00 51.91 88 ARG A O 1
ATOM 756 N N . ASP A 1 89 ? -39.625 -15.058 72.272 1.00 51.78 89 ASP A N 1
ATOM 757 C CA . ASP A 1 89 ? -39.061 -15.961 73.265 1.00 51.78 89 ASP A CA 1
ATOM 758 C C . ASP A 1 89 ? -38.040 -15.150 74.059 1.00 51.78 89 ASP A C 1
ATOM 760 O O . ASP A 1 89 ? -37.142 -14.524 73.481 1.00 51.78 89 ASP A O 1
ATOM 764 N N . HIS A 1 90 ? -38.212 -15.101 75.376 1.00 56.66 90 HIS A N 1
ATOM 765 C CA . HIS A 1 90 ? -37.203 -14.540 76.259 1.00 56.66 90 HIS A CA 1
ATOM 766 C C . HIS A 1 90 ? -36.007 -15.490 76.168 1.00 56.66 90 HIS A C 1
ATOM 768 O O . HIS A 1 90 ? -36.020 -16.569 76.750 1.00 56.66 90 HIS A O 1
ATOM 774 N N . HIS A 1 91 ? -35.008 -15.128 75.358 1.00 61.59 91 HIS A N 1
ATOM 775 C CA . HIS A 1 91 ? -33.868 -16.000 75.051 1.00 61.59 91 HIS A CA 1
ATOM 776 C C . HIS A 1 91 ? -32.996 -16.284 76.285 1.00 61.59 91 HIS A C 1
ATOM 778 O O . HIS A 1 91 ? -32.166 -17.190 76.244 1.00 61.59 91 HIS A O 1
ATOM 784 N N . PHE A 1 92 ? -33.193 -15.541 77.380 1.00 68.25 92 PHE A N 1
ATOM 785 C CA . PHE A 1 92 ? -32.465 -15.730 78.623 1.00 68.25 92 PHE A CA 1
ATOM 786 C C . PHE A 1 92 ? -33.389 -15.590 79.843 1.00 68.25 92 PHE A C 1
ATOM 788 O O . PHE A 1 92 ? -33.892 -14.507 80.135 1.00 68.25 92 PHE A O 1
ATOM 795 N N . ASP A 1 93 ? -33.627 -16.703 80.540 1.00 81.56 93 ASP A N 1
ATOM 796 C CA . ASP A 1 93 ? -34.406 -16.758 81.781 1.00 81.56 93 ASP A CA 1
ATOM 797 C C . ASP A 1 93 ? -33.463 -16.592 82.980 1.00 81.56 93 ASP A C 1
ATOM 799 O O . ASP A 1 93 ? -32.756 -17.522 83.386 1.00 81.56 93 ASP A O 1
ATOM 803 N N . THR A 1 94 ? -33.434 -15.373 83.518 1.00 83.75 94 THR A N 1
ATOM 804 C CA . THR A 1 94 ? -32.540 -14.978 84.614 1.00 83.75 94 THR A CA 1
ATOM 805 C C . THR A 1 94 ? -32.878 -15.689 85.925 1.00 83.75 94 THR A C 1
ATOM 807 O O . THR A 1 94 ? -31.995 -15.964 86.736 1.00 83.75 94 THR A O 1
ATOM 810 N N . LEU A 1 95 ? -34.149 -16.043 86.123 1.00 83.56 95 LEU A N 1
ATOM 811 C CA . LEU A 1 95 ? -34.666 -16.588 87.374 1.00 83.56 95 LEU A CA 1
ATOM 812 C C . LEU A 1 95 ? -34.354 -18.084 87.475 1.00 83.56 95 LEU A C 1
ATOM 814 O O . LEU A 1 95 ? -33.839 -18.549 88.492 1.00 83.56 95 LEU A O 1
ATOM 818 N N . ARG A 1 96 ? -34.534 -18.817 86.370 1.00 84.56 96 ARG A N 1
ATOM 819 C CA . ARG A 1 96 ? -34.137 -20.230 86.257 1.00 84.56 96 ARG A CA 1
ATOM 820 C C . ARG A 1 96 ? -32.618 -20.436 86.297 1.00 84.56 96 ARG A C 1
ATOM 822 O O . ARG A 1 96 ? -32.144 -21.528 86.616 1.00 84.56 96 ARG A O 1
ATOM 829 N N . PHE A 1 97 ? -31.836 -19.424 85.927 1.00 84.94 97 PHE A N 1
ATOM 830 C CA . PHE A 1 97 ? -30.377 -19.468 86.043 1.00 84.94 97 PHE A CA 1
ATOM 831 C C . PHE A 1 97 ? -29.927 -19.344 87.506 1.00 84.94 97 PHE A C 1
ATOM 833 O O . PHE A 1 97 ? -29.133 -20.157 87.972 1.00 84.94 97 PHE A O 1
ATOM 840 N N . VAL A 1 98 ? -30.504 -18.396 88.251 1.00 88.19 98 VAL A N 1
ATOM 841 C CA . VAL A 1 98 ? -30.219 -18.205 89.682 1.00 88.19 98 VAL A CA 1
ATOM 842 C C . VAL A 1 98 ? -30.652 -19.416 90.514 1.00 88.19 98 VAL A C 1
ATOM 844 O O . VAL A 1 98 ? -29.896 -19.843 91.379 1.00 88.19 98 VAL A O 1
ATOM 847 N N . GLN A 1 99 ? -31.819 -20.004 90.229 1.00 86.94 99 GLN A N 1
ATOM 848 C CA . GLN A 1 99 ? -32.299 -21.206 90.928 1.00 86.94 99 GLN A CA 1
ATOM 849 C C . GLN A 1 99 ? -31.339 -22.394 90.775 1.00 86.94 99 GLN A C 1
ATOM 851 O O . GLN A 1 99 ? -30.990 -23.025 91.764 1.00 86.94 99 GLN A O 1
ATOM 856 N N . ARG A 1 100 ? -30.828 -22.643 89.561 1.00 86.81 100 ARG A N 1
ATOM 857 C CA . ARG A 1 100 ? -29.848 -23.718 89.326 1.00 86.81 100 ARG A CA 1
ATOM 858 C C . ARG A 1 100 ? -28.522 -23.491 90.047 1.00 86.81 100 ARG A C 1
ATOM 860 O O . ARG A 1 100 ? -27.927 -24.436 90.537 1.00 86.81 100 ARG A O 1
ATOM 867 N N . LEU A 1 101 ? -28.057 -22.247 90.139 1.00 87.81 101 LEU A N 1
ATOM 868 C CA . LEU A 1 101 ? -26.847 -21.923 90.903 1.00 87.81 101 LEU A CA 1
ATOM 869 C C . LEU A 1 101 ? -27.034 -22.157 92.407 1.00 87.81 101 LEU A C 1
ATOM 871 O O . LEU A 1 101 ? -26.123 -22.648 93.069 1.00 87.81 101 LEU A O 1
ATOM 875 N N . GLN A 1 102 ? -28.222 -21.862 92.934 1.00 88.75 102 GLN A N 1
ATOM 876 C CA . GLN A 1 102 ? -28.559 -22.150 94.328 1.00 88.75 102 GLN A CA 1
ATOM 877 C C . GLN A 1 102 ? -28.630 -23.658 94.606 1.00 88.75 102 GLN A C 1
ATOM 879 O O . GLN A 1 102 ? -28.162 -24.101 95.653 1.00 88.75 102 GLN A O 1
ATOM 884 N N . GLU A 1 103 ? -29.166 -24.447 93.669 1.00 89.56 103 GLU A N 1
ATOM 885 C CA . GLU A 1 103 ? -29.201 -25.917 93.753 1.00 89.56 103 GLU A CA 1
ATOM 886 C C . GLU A 1 103 ? -27.793 -26.536 93.784 1.00 89.56 103 GLU A C 1
ATOM 888 O O . GLU A 1 103 ? -27.568 -27.515 94.491 1.00 89.56 103 GLU A O 1
ATOM 893 N N . GLU A 1 104 ? -26.826 -25.923 93.098 1.00 87.38 104 GLU A N 1
ATOM 894 C CA . GLU A 1 104 ? -25.411 -26.333 93.077 1.00 87.38 104 GLU A CA 1
ATOM 895 C C . GLU A 1 104 ? -24.598 -25.797 94.281 1.00 87.38 104 GLU A C 1
ATOM 897 O O . GLU A 1 104 ? -23.375 -25.930 94.328 1.00 87.38 104 GLU A O 1
ATOM 902 N N . GLY A 1 105 ? -25.260 -25.192 95.277 1.00 85.00 105 GLY A N 1
ATOM 903 C CA . GLY A 1 105 ? -24.646 -24.802 96.552 1.00 85.00 105 GLY A CA 1
ATOM 904 C C . GLY A 1 105 ? -24.110 -23.368 96.631 1.00 85.00 105 GLY A C 1
ATOM 905 O O . GLY A 1 105 ? -23.434 -23.031 97.605 1.00 85.00 105 GLY A O 1
ATOM 906 N N . PHE A 1 106 ? -24.411 -22.501 95.658 1.00 86.81 106 PHE A N 1
ATOM 907 C CA . PHE A 1 106 ? -24.070 -21.075 95.735 1.00 86.81 106 PHE A CA 1
ATOM 908 C C . PHE A 1 106 ? -25.080 -20.297 96.583 1.00 86.81 106 PHE A C 1
ATOM 910 O O . PHE A 1 106 ? -26.283 -20.565 96.568 1.00 86.81 106 PHE A O 1
ATOM 917 N N . THR A 1 107 ? -24.618 -19.264 97.294 1.00 89.75 107 THR A N 1
ATOM 918 C CA . THR A 1 107 ? -25.543 -18.395 98.032 1.00 89.75 107 THR A CA 1
ATOM 919 C C . THR A 1 107 ? -26.400 -17.579 97.062 1.00 89.75 107 THR A C 1
ATOM 921 O O . THR A 1 107 ? -26.017 -17.309 95.916 1.00 89.75 107 THR A O 1
ATOM 924 N N . GLN A 1 108 ? -27.586 -17.163 97.510 1.00 86.44 108 GLN A N 1
ATOM 925 C CA . GLN A 1 108 ? -28.498 -16.377 96.679 1.00 86.44 108 GLN A CA 1
ATOM 926 C C . GLN A 1 108 ? -27.847 -15.083 96.175 1.00 86.44 108 GLN A C 1
ATOM 928 O O . GLN A 1 108 ? -28.001 -14.737 95.005 1.00 86.44 108 GLN A O 1
ATOM 933 N N . GLU A 1 109 ? -27.078 -14.405 97.024 1.00 87.62 109 GLU A N 1
ATOM 934 C CA . GLU A 1 109 ? -26.383 -13.165 96.671 1.00 87.62 109 GLU A CA 1
ATOM 935 C C . GLU A 1 109 ? -25.304 -13.391 95.604 1.00 87.62 109 GLU A C 1
ATOM 937 O O . GLU A 1 109 ? -25.227 -12.630 94.638 1.00 87.62 109 GLU A O 1
ATOM 942 N N . GLN A 1 110 ? -24.526 -14.473 95.721 1.00 88.06 110 GLN A N 1
ATOM 943 C CA . GLN A 1 110 ? -23.503 -14.846 94.737 1.00 88.06 110 GLN A CA 1
ATOM 944 C C . GLN A 1 110 ? -24.123 -15.212 93.385 1.00 88.06 110 GLN A C 1
ATOM 946 O O . GLN A 1 110 ? -23.665 -14.751 92.339 1.00 88.06 110 GLN A O 1
ATOM 951 N N . SER A 1 111 ? -25.215 -15.975 93.409 1.00 89.06 111 SER A N 1
ATOM 952 C CA . SER A 1 111 ? -25.951 -16.392 92.211 1.00 89.06 111 SER A CA 1
ATOM 953 C C . SER A 1 111 ? -26.534 -15.188 91.460 1.00 89.06 111 SER A C 1
ATOM 955 O O . SER A 1 111 ? -26.440 -15.098 90.235 1.00 89.06 111 SER A O 1
ATOM 957 N N . VAL A 1 112 ? -27.087 -14.215 92.196 1.00 86.94 112 VAL A N 1
ATOM 958 C CA . VAL A 1 112 ? -27.604 -12.959 91.630 1.00 86.94 112 VAL A CA 1
ATOM 959 C C . VAL A 1 112 ? -26.472 -12.082 91.086 1.00 86.94 112 VAL A C 1
ATOM 961 O O . VAL A 1 112 ? -26.634 -11.474 90.029 1.00 86.94 112 VAL A O 1
ATOM 964 N N . ALA A 1 113 ? -25.324 -12.014 91.763 1.00 88.88 113 ALA A N 1
ATOM 965 C CA . ALA A 1 113 ? -24.172 -11.248 91.291 1.00 88.88 113 ALA A CA 1
ATOM 966 C C . ALA A 1 113 ? -23.596 -11.816 89.981 1.00 88.88 113 ALA A C 1
ATOM 968 O O . ALA A 1 113 ? -23.384 -11.065 89.030 1.00 88.88 113 ALA A O 1
ATOM 969 N N . MET A 1 114 ? -23.424 -13.138 89.887 1.00 85.81 114 MET A N 1
ATOM 970 C CA . MET A 1 114 ? -22.976 -13.805 88.657 1.00 85.81 114 MET A CA 1
ATOM 971 C C . MET A 1 114 ? -23.961 -13.613 87.504 1.00 85.81 114 MET A C 1
ATOM 973 O O . MET A 1 114 ? -23.546 -13.349 86.379 1.00 85.81 114 MET A O 1
ATOM 977 N N . MET A 1 115 ? -25.264 -13.685 87.782 1.00 88.75 115 MET A N 1
ATOM 978 C CA . MET A 1 115 ? -26.306 -13.419 86.792 1.00 88.75 115 MET A CA 1
ATOM 979 C C . MET A 1 115 ? -26.212 -11.992 86.227 1.00 88.75 115 MET A C 1
ATOM 981 O O . MET A 1 115 ? -26.337 -11.810 85.019 1.00 88.75 115 MET A O 1
ATOM 985 N N . LYS A 1 116 ? -25.939 -10.980 87.062 1.00 87.94 116 LYS A N 1
ATOM 986 C CA . LYS A 1 116 ? -25.764 -9.591 86.598 1.00 87.94 116 LYS A CA 1
ATOM 987 C C . LYS A 1 116 ? -24.579 -9.453 85.642 1.00 87.94 116 LYS A C 1
ATOM 989 O O . LYS A 1 116 ? -24.759 -8.945 84.543 1.00 87.94 116 LYS A O 1
ATOM 994 N N . VAL A 1 117 ? -23.420 -10.005 86.004 1.00 89.88 117 VAL A N 1
ATOM 995 C CA . VAL A 1 117 ? -22.223 -9.985 85.140 1.00 89.88 117 VAL A CA 1
ATOM 996 C C . VAL A 1 117 ? -22.493 -10.672 83.800 1.00 89.88 117 VAL A C 1
ATOM 998 O O . VAL A 1 117 ? -22.098 -10.179 82.748 1.00 89.88 117 VAL A O 1
ATOM 1001 N N . LEU A 1 118 ? -23.200 -11.803 83.815 1.00 87.44 118 LEU A N 1
ATOM 1002 C CA . LEU A 1 118 ? -23.514 -12.552 82.599 1.00 87.44 118 LEU A CA 1
ATOM 1003 C C . LEU A 1 118 ? -24.534 -11.807 81.722 1.00 87.44 118 LEU A C 1
ATOM 1005 O O . LEU A 1 118 ? -24.409 -11.815 80.500 1.00 87.44 118 LEU A O 1
ATOM 1009 N N . SER A 1 119 ? -25.494 -11.110 82.338 1.00 86.06 119 SER A N 1
ATOM 1010 C CA . SER A 1 119 ? -26.412 -10.210 81.634 1.00 86.06 119 SER A CA 1
ATOM 1011 C C . SER A 1 119 ? -25.666 -9.071 80.939 1.00 86.06 119 SER A C 1
ATOM 1013 O O . SER A 1 119 ? -25.974 -8.777 79.787 1.00 86.06 119 SER A O 1
ATOM 1015 N N . ASP A 1 120 ? -24.674 -8.473 81.600 1.00 88.00 120 ASP A N 1
ATOM 1016 C CA . ASP A 1 120 ? -23.888 -7.370 81.039 1.00 88.00 120 ASP A CA 1
ATOM 1017 C C . ASP A 1 120 ? -23.047 -7.835 79.836 1.00 88.00 120 ASP A C 1
ATOM 1019 O O . ASP A 1 120 ? -23.056 -7.192 78.787 1.00 88.00 120 ASP A O 1
ATOM 1023 N N . VAL A 1 121 ? -22.398 -9.004 79.933 1.00 89.44 121 VAL A N 1
ATOM 1024 C CA . VAL A 1 121 ? -21.621 -9.594 78.824 1.00 89.44 121 VAL A CA 1
ATOM 1025 C C . VAL A 1 121 ? -22.517 -9.987 77.644 1.00 89.44 121 VAL A C 1
ATOM 1027 O O . VAL A 1 121 ? -22.139 -9.797 76.486 1.00 89.44 121 VAL A O 1
ATOM 1030 N N . ILE A 1 122 ? -23.709 -10.536 77.906 1.00 86.75 122 ILE A N 1
ATOM 1031 C CA . ILE A 1 122 ? -24.678 -10.865 76.848 1.00 86.75 122 ILE A CA 1
ATOM 1032 C C . ILE A 1 122 ? -25.167 -9.590 76.158 1.00 86.75 122 ILE A C 1
ATOM 1034 O O . ILE A 1 122 ? -25.212 -9.552 74.929 1.00 86.75 122 ILE A O 1
ATOM 1038 N N . GLU A 1 123 ? -25.511 -8.553 76.918 1.00 86.06 123 GLU A N 1
ATOM 1039 C CA . GLU A 1 123 ? -25.967 -7.274 76.371 1.00 86.06 123 GLU A CA 1
ATOM 1040 C C . GLU A 1 123 ? -24.872 -6.624 75.510 1.00 86.06 123 GLU A C 1
ATOM 1042 O O . GLU A 1 123 ? -25.129 -6.233 74.369 1.00 86.06 123 GLU A O 1
ATOM 1047 N N . GLU A 1 124 ? -23.624 -6.607 75.986 1.00 88.44 124 GLU A N 1
ATOM 1048 C CA . GLU A 1 124 ? -22.475 -6.127 75.214 1.00 88.44 124 GLU A CA 1
ATOM 1049 C C . GLU A 1 124 ? -22.268 -6.946 73.925 1.00 88.44 124 GLU A C 1
ATOM 1051 O O . GLU A 1 124 ? -22.059 -6.382 72.845 1.00 88.44 124 GLU A O 1
ATOM 1056 N N . SER A 1 125 ? -22.395 -8.276 74.002 1.00 85.50 125 SER A N 1
ATOM 1057 C CA . SER A 1 125 ? -22.279 -9.180 72.852 1.00 85.50 125 SER A CA 1
ATOM 1058 C C . SER A 1 125 ? -23.378 -8.945 71.809 1.00 85.50 125 SER A C 1
ATOM 1060 O O . SER A 1 125 ? -23.087 -8.843 70.612 1.00 85.50 125 SER A O 1
ATOM 1062 N N . ILE A 1 126 ? -24.634 -8.790 72.241 1.00 84.88 126 ILE A N 1
ATOM 1063 C CA . ILE A 1 126 ? -25.774 -8.500 71.361 1.00 84.88 126 ILE A CA 1
ATOM 1064 C C . ILE A 1 126 ? -25.591 -7.139 70.690 1.00 84.88 126 ILE A C 1
ATOM 1066 O O . ILE A 1 126 ? -25.817 -7.022 69.483 1.00 84.88 126 ILE A O 1
ATOM 1070 N N . GLN A 1 127 ? -25.144 -6.119 71.423 1.00 84.69 127 GLN A N 1
ATOM 1071 C CA . GLN A 1 127 ? -24.861 -4.803 70.850 1.00 84.69 127 GLN A CA 1
ATOM 1072 C C . GLN A 1 127 ? -23.715 -4.862 69.833 1.00 84.69 127 GLN A C 1
ATOM 1074 O O . GLN A 1 127 ? -23.812 -4.255 68.766 1.00 84.69 127 GLN A O 1
ATOM 1079 N N . ASN A 1 128 ? -22.656 -5.627 70.107 1.00 86.81 128 ASN A N 1
ATOM 1080 C CA . ASN A 1 128 ? -21.540 -5.806 69.179 1.00 86.81 128 ASN A CA 1
ATOM 1081 C C . ASN A 1 128 ? -21.960 -6.542 67.889 1.00 86.81 128 ASN A C 1
ATOM 1083 O O . ASN A 1 128 ? -21.624 -6.120 66.781 1.00 86.81 128 ASN A O 1
ATOM 1087 N N . LEU A 1 129 ? -22.774 -7.595 68.013 1.00 82.06 129 LEU A N 1
ATOM 1088 C CA . LEU A 1 129 ? -23.363 -8.301 66.871 1.00 82.06 129 LEU A CA 1
ATOM 1089 C C . LEU A 1 129 ? -24.300 -7.390 66.073 1.00 82.06 129 LEU A C 1
ATOM 1091 O O . LEU A 1 129 ? -24.201 -7.313 64.852 1.00 82.06 129 LEU A O 1
ATOM 1095 N N . THR A 1 130 ? -25.162 -6.633 66.750 1.00 80.19 130 THR A N 1
ATOM 1096 C CA . THR A 1 130 ? -26.132 -5.749 66.089 1.00 80.19 130 THR A CA 1
ATOM 1097 C C . THR A 1 130 ? -25.446 -4.602 65.342 1.00 80.19 130 THR A C 1
ATOM 1099 O O . THR A 1 130 ? -25.918 -4.218 64.278 1.00 80.19 130 THR A O 1
ATOM 1102 N N . ARG A 1 131 ? -24.295 -4.102 65.820 1.00 78.81 131 ARG A N 1
ATOM 1103 C CA . ARG A 1 131 ? -23.491 -3.084 65.110 1.00 78.81 131 ARG A CA 1
ATOM 1104 C C . ARG A 1 131 ? -22.958 -3.556 63.755 1.00 78.81 131 ARG A C 1
ATOM 1106 O O . ARG A 1 131 ? -22.747 -2.729 62.875 1.00 78.81 131 ARG A O 1
ATOM 1113 N N . THR A 1 132 ? -22.719 -4.856 63.586 1.00 77.50 132 THR A N 1
ATOM 1114 C CA . THR A 1 132 ? -22.202 -5.435 62.329 1.00 77.50 132 THR A CA 1
ATOM 1115 C C . THR A 1 132 ? -23.297 -6.050 61.457 1.00 77.50 132 THR A C 1
ATOM 1117 O O . THR A 1 132 ? -23.060 -6.357 60.287 1.00 77.50 132 THR A O 1
ATOM 1120 N N . MET A 1 133 ? -24.508 -6.210 61.993 1.00 78.25 133 MET A N 1
ATOM 1121 C CA . MET A 1 133 ? -25.656 -6.722 61.255 1.00 78.25 133 MET A CA 1
ATOM 1122 C C . MET A 1 133 ? -26.347 -5.609 60.470 1.00 78.25 133 MET A C 1
ATOM 1124 O O . MET A 1 133 ? -26.649 -4.539 60.986 1.00 78.25 133 MET A O 1
ATOM 1128 N N . VAL A 1 134 ? -26.654 -5.900 59.208 1.00 75.88 134 VAL A N 1
ATOM 1129 C CA . VAL A 1 134 ? -27.437 -5.015 58.342 1.00 75.88 134 VAL A CA 1
ATOM 1130 C C . VAL A 1 134 ? -28.877 -5.508 58.308 1.00 75.88 134 VAL A C 1
ATOM 1132 O O . VAL A 1 134 ? -29.141 -6.708 58.172 1.00 75.88 134 VAL A O 1
ATOM 1135 N N . MET A 1 135 ? -29.825 -4.579 58.411 1.00 80.94 135 MET A N 1
ATOM 1136 C CA . MET A 1 135 ? -31.241 -4.902 58.286 1.00 80.94 135 MET A CA 1
ATOM 1137 C C . MET A 1 135 ? -31.525 -5.493 56.903 1.00 80.94 135 MET A C 1
ATOM 1139 O O . MET A 1 135 ? -31.039 -5.006 55.882 1.00 80.94 135 MET A O 1
ATOM 1143 N N . ARG A 1 136 ? -32.361 -6.537 56.840 1.00 84.88 136 ARG A N 1
ATOM 1144 C CA . ARG A 1 136 ? -32.678 -7.219 55.567 1.00 84.88 136 ARG A CA 1
ATOM 1145 C C . ARG A 1 136 ? -33.260 -6.266 54.518 1.00 84.88 136 ARG A C 1
ATOM 1147 O O . ARG A 1 136 ? -33.071 -6.492 53.327 1.00 84.88 136 ARG A O 1
ATOM 1154 N N . GLU A 1 137 ? -33.942 -5.209 54.955 1.00 87.06 137 GLU A N 1
ATOM 1155 C CA . GLU A 1 137 ? -34.465 -4.151 54.088 1.00 87.06 137 GLU A CA 1
ATOM 1156 C C . GLU A 1 137 ? -33.346 -3.334 53.427 1.00 87.06 137 GLU A C 1
ATOM 1158 O O . GLU A 1 137 ? -33.341 -3.173 52.206 1.00 87.06 137 GLU A O 1
ATOM 1163 N N . GLU A 1 138 ? -32.351 -2.891 54.199 1.00 84.69 138 GLU A N 1
ATOM 1164 C CA . GLU A 1 138 ? -31.192 -2.158 53.680 1.00 84.69 138 GLU A CA 1
ATOM 1165 C C . GLU A 1 138 ? -30.345 -3.034 52.755 1.00 84.69 138 GLU A C 1
ATOM 1167 O O . GLU A 1 138 ? -29.951 -2.595 51.673 1.00 84.69 138 GLU A O 1
ATOM 1172 N N . GLN A 1 139 ? -30.150 -4.307 53.114 1.00 88.31 139 GLN A N 1
ATOM 1173 C CA . GLN A 1 139 ? -29.464 -5.274 52.258 1.00 88.31 139 GLN A CA 1
ATOM 1174 C C . GLN A 1 139 ? -30.205 -5.480 50.926 1.00 88.31 139 GLN A C 1
ATOM 1176 O O . GLN A 1 139 ? -29.583 -5.509 49.858 1.00 88.31 139 GLN A O 1
ATOM 1181 N N . ALA A 1 140 ? -31.536 -5.608 50.961 1.00 89.06 140 ALA A N 1
ATOM 1182 C CA . ALA A 1 140 ? -32.352 -5.762 49.760 1.00 89.06 140 ALA A CA 1
ATOM 1183 C C . ALA A 1 140 ? -32.296 -4.509 48.875 1.00 89.06 140 ALA A C 1
ATOM 1185 O O . ALA A 1 140 ? -32.152 -4.629 47.656 1.00 89.06 140 ALA A O 1
ATOM 1186 N N . LYS A 1 141 ? -32.338 -3.316 49.480 1.00 91.50 141 LYS A N 1
ATOM 1187 C CA . LYS A 1 141 ? -32.217 -2.035 48.777 1.00 91.50 141 LYS A CA 1
ATOM 1188 C C . LYS A 1 141 ? -30.850 -1.882 48.109 1.00 91.50 141 LYS A C 1
ATOM 1190 O O . LYS A 1 141 ? -30.806 -1.592 46.918 1.00 91.50 141 LYS A O 1
ATOM 1195 N N . ALA A 1 142 ? -29.759 -2.151 48.829 1.00 90.25 142 ALA A N 1
ATOM 1196 C CA . ALA A 1 142 ? -28.401 -2.102 48.284 1.00 90.25 142 ALA A CA 1
ATOM 1197 C C . ALA A 1 142 ? -28.203 -3.105 47.133 1.00 90.25 142 ALA A C 1
ATOM 1199 O O . ALA A 1 142 ? -27.602 -2.793 46.107 1.00 90.25 142 ALA A O 1
ATOM 1200 N N . THR A 1 143 ? -28.774 -4.305 47.261 1.00 93.19 143 THR A N 1
ATOM 1201 C CA . THR A 1 143 ? -28.738 -5.309 46.188 1.00 93.19 143 THR A CA 1
ATOM 1202 C C . THR A 1 143 ? -29.543 -4.856 44.966 1.00 93.19 143 THR A C 1
ATOM 1204 O O . THR A 1 143 ? -29.154 -5.120 43.828 1.00 93.19 143 THR A O 1
ATOM 1207 N N . TYR A 1 144 ? -30.682 -4.191 45.175 1.00 93.62 144 TYR A N 1
ATOM 1208 C CA . TYR A 1 144 ? -31.505 -3.674 44.085 1.00 93.62 144 TYR A CA 1
ATOM 1209 C C . TYR A 1 144 ? -30.787 -2.563 43.314 1.00 93.62 144 TYR A C 1
ATOM 1211 O O . TYR A 1 144 ? -30.726 -2.636 42.087 1.00 93.62 144 TYR A O 1
ATOM 1219 N N . THR A 1 145 ? -30.192 -1.587 44.008 1.00 94.19 145 THR A N 1
ATOM 1220 C CA . THR A 1 145 ? -29.430 -0.506 43.361 1.00 94.19 145 THR A CA 1
ATOM 1221 C C . THR A 1 145 ? -28.257 -1.063 42.564 1.00 94.19 145 THR A C 1
ATOM 1223 O O . THR A 1 145 ? -28.147 -0.769 41.379 1.00 94.19 145 THR A O 1
ATOM 1226 N N . GLN A 1 146 ? -27.485 -1.990 43.143 1.00 95.75 146 GLN A N 1
ATOM 1227 C CA . GLN A 1 146 ? -26.399 -2.671 42.430 1.00 95.75 146 GLN A CA 1
ATOM 1228 C C . GLN A 1 146 ? -26.886 -3.344 41.142 1.00 95.75 146 GLN A C 1
ATOM 1230 O O . GLN A 1 146 ? -26.265 -3.204 40.093 1.00 95.75 146 GLN A O 1
ATOM 1235 N N . LYS A 1 147 ? -28.015 -4.063 41.182 1.00 95.81 147 LYS A N 1
ATOM 1236 C CA . LYS A 1 147 ? -28.565 -4.727 39.987 1.00 95.81 147 LYS A CA 1
ATOM 1237 C C . LYS A 1 147 ? -28.977 -3.738 38.900 1.00 95.81 147 LYS A C 1
ATOM 1239 O O . LYS A 1 147 ? -28.778 -4.032 37.721 1.00 95.81 147 LYS A O 1
ATOM 1244 N N . VAL A 1 148 ? -29.551 -2.598 39.281 1.00 96.50 148 VAL A N 1
ATOM 1245 C CA . VAL A 1 148 ? -29.906 -1.533 38.335 1.00 96.50 148 VAL A CA 1
ATOM 1246 C C . VAL A 1 148 ? -28.644 -0.937 37.711 1.00 96.50 148 VAL A C 1
ATOM 1248 O O . VAL A 1 148 ? -28.582 -0.811 36.488 1.00 96.50 148 VAL A O 1
ATOM 1251 N N . ASP A 1 149 ? -27.614 -0.671 38.513 1.00 96.44 149 ASP A N 1
ATOM 1252 C CA . ASP A 1 149 ? -26.338 -0.138 38.031 1.00 96.44 149 ASP A CA 1
ATOM 1253 C C . ASP A 1 149 ? -25.651 -1.114 37.069 1.00 96.44 149 ASP A C 1
ATOM 1255 O O . ASP A 1 149 ? -25.221 -0.720 35.986 1.00 96.44 149 ASP A O 1
ATOM 1259 N N . PHE A 1 150 ? -25.646 -2.415 37.380 1.00 96.94 150 PHE A N 1
ATOM 1260 C CA . PHE A 1 150 ? -25.136 -3.442 36.467 1.00 96.94 150 PHE A CA 1
ATOM 1261 C C . PHE A 1 150 ? -25.924 -3.513 35.156 1.00 96.94 150 PHE A C 1
ATOM 1263 O O . PHE A 1 150 ? -25.332 -3.709 34.093 1.00 96.94 150 PHE A O 1
ATOM 1270 N N . ALA A 1 151 ? -27.249 -3.353 35.199 1.00 96.06 151 ALA A N 1
ATOM 1271 C CA . ALA A 1 151 ? -28.066 -3.321 33.989 1.00 96.06 151 ALA A CA 1
ATOM 1272 C C . ALA A 1 151 ? -27.760 -2.083 33.128 1.00 96.06 151 ALA A C 1
ATOM 1274 O O . ALA A 1 151 ? -27.679 -2.190 31.899 1.00 96.06 151 ALA A O 1
ATOM 1275 N N . LYS A 1 152 ? -27.534 -0.929 33.765 1.00 96.56 152 LYS A N 1
ATOM 1276 C CA . LYS A 1 152 ? -27.151 0.312 33.089 1.00 96.56 152 LYS A CA 1
ATOM 1277 C C . LYS A 1 152 ? -25.765 0.202 32.455 1.00 96.56 152 LYS A C 1
ATOM 1279 O O . LYS A 1 152 ? -25.652 0.382 31.246 1.00 96.56 152 LYS A O 1
ATOM 1284 N N . LEU A 1 153 ? -24.754 -0.204 33.225 1.00 97.88 153 LEU A N 1
ATOM 1285 C CA . LEU A 1 153 ? -23.384 -0.414 32.742 1.00 97.88 153 LEU A CA 1
ATOM 1286 C C . LEU A 1 153 ? -23.337 -1.403 31.580 1.00 97.88 153 LEU A C 1
ATOM 1288 O O . LEU A 1 153 ? -22.654 -1.175 30.588 1.00 97.88 153 LEU A O 1
ATOM 1292 N N . ARG A 1 154 ? -24.105 -2.492 31.665 1.00 97.19 154 ARG A N 1
ATOM 1293 C CA . ARG A 1 154 ? -24.208 -3.459 30.571 1.00 97.19 154 ARG A CA 1
ATOM 1294 C C . ARG A 1 154 ? -24.760 -2.826 29.297 1.00 97.19 154 ARG A C 1
ATOM 1296 O O . ARG A 1 154 ? -24.274 -3.138 28.215 1.00 97.19 154 ARG A O 1
ATOM 1303 N N . THR A 1 155 ? -25.779 -1.982 29.417 1.00 97.31 155 THR A N 1
ATOM 1304 C CA . THR A 1 155 ? -26.403 -1.319 28.265 1.00 97.31 155 THR A CA 1
ATOM 1305 C C . THR A 1 155 ? -25.450 -0.300 27.644 1.00 97.31 155 THR A C 1
ATOM 1307 O O . THR A 1 155 ? -25.291 -0.281 26.426 1.00 97.31 155 THR A O 1
ATOM 1310 N N . GLU A 1 156 ? -24.766 0.494 28.469 1.00 97.75 156 GLU A N 1
ATOM 1311 C CA . GLU A 1 156 ? -23.744 1.442 28.013 1.00 97.75 156 GLU A CA 1
ATOM 1312 C C . GLU A 1 156 ? -22.577 0.726 27.330 1.00 97.75 156 GLU A C 1
ATOM 1314 O O . GLU A 1 156 ? -22.194 1.109 26.228 1.00 97.75 156 GLU A O 1
ATOM 1319 N N . LEU A 1 157 ? -22.077 -0.369 27.913 1.00 98.00 157 LEU A N 1
ATOM 1320 C CA . LEU A 1 157 ? -21.020 -1.184 27.317 1.00 98.00 157 LEU A CA 1
ATOM 1321 C C . LEU A 1 157 ? -21.449 -1.764 25.965 1.00 98.00 157 LEU A C 1
ATOM 1323 O O . LEU A 1 157 ? -20.705 -1.665 24.998 1.00 98.00 157 LEU A O 1
ATOM 1327 N N . GLN A 1 158 ? -22.655 -2.335 25.877 1.00 96.75 158 GLN A N 1
ATOM 1328 C CA . GLN A 1 158 ? -23.184 -2.874 24.620 1.00 96.75 158 GLN A CA 1
ATOM 1329 C C . GLN A 1 158 ? -23.361 -1.790 23.555 1.00 96.75 158 GLN A C 1
ATOM 1331 O O . GLN A 1 158 ? -23.094 -2.036 22.380 1.00 96.75 158 GLN A O 1
ATOM 1336 N N . SER A 1 159 ? -23.805 -0.597 23.952 1.00 95.69 159 SER A N 1
ATOM 1337 C CA . SER A 1 159 ? -23.923 0.539 23.042 1.00 95.69 159 SER A CA 1
ATOM 1338 C C . SER A 1 159 ? -22.549 1.010 22.565 1.00 95.69 159 SER A C 1
ATOM 1340 O O . SER A 1 159 ? -22.368 1.218 21.368 1.00 95.69 159 SER A O 1
ATOM 1342 N N . SER A 1 160 ? -21.583 1.149 23.478 1.00 97.44 160 SER A N 1
ATOM 1343 C CA . SER A 1 160 ? -20.217 1.572 23.161 1.00 97.44 160 SER A CA 1
ATOM 1344 C C . SER A 1 160 ? -19.533 0.575 22.225 1.00 97.44 160 SER A C 1
ATOM 1346 O O . SER A 1 160 ? -19.055 0.969 21.164 1.00 97.44 160 SER A O 1
ATOM 1348 N N . ASP A 1 161 ? -19.578 -0.719 22.550 1.00 97.12 161 ASP A N 1
ATOM 1349 C CA . ASP A 1 161 ? -19.021 -1.802 21.730 1.00 97.12 161 ASP A CA 1
ATOM 1350 C C . ASP A 1 161 ? -19.646 -1.832 20.327 1.00 97.12 161 ASP A C 1
ATOM 1352 O O . ASP A 1 161 ? -18.947 -1.921 19.318 1.00 97.12 161 ASP A O 1
ATOM 1356 N N . PHE A 1 162 ? -20.970 -1.655 20.230 1.00 97.12 162 PHE A N 1
ATOM 1357 C CA . PHE A 1 162 ? -21.638 -1.550 18.935 1.00 97.12 162 PHE A CA 1
ATOM 1358 C C . PHE A 1 162 ? -21.149 -0.340 18.129 1.00 97.12 162 PHE A C 1
ATOM 1360 O O . PHE A 1 162 ? -20.879 -0.472 16.933 1.00 97.12 162 PHE A O 1
ATOM 1367 N N . THR A 1 163 ? -21.021 0.832 18.760 1.00 97.56 163 THR A N 1
ATOM 1368 C CA . THR A 1 163 ? -20.536 2.035 18.070 1.00 97.56 163 THR A CA 1
ATOM 1369 C C . THR A 1 163 ? -19.090 1.898 17.610 1.00 97.56 163 THR A C 1
ATOM 1371 O O . THR A 1 163 ? -18.797 2.225 16.462 1.00 97.56 163 THR A O 1
ATOM 1374 N N . GLU A 1 164 ? -18.205 1.364 18.450 1.00 97.44 164 GLU A N 1
ATOM 1375 C CA . GLU A 1 164 ? -16.802 1.133 18.114 1.00 97.44 164 GLU A CA 1
ATOM 1376 C C . GLU A 1 164 ? -16.668 0.097 16.994 1.00 97.44 164 GLU A C 1
ATOM 1378 O O . GLU A 1 164 ? -16.025 0.347 15.978 1.00 97.44 164 GLU A O 1
ATOM 1383 N N . SER A 1 165 ? -17.379 -1.027 17.093 1.00 96.88 165 SER A N 1
ATOM 1384 C CA . SER A 1 165 ? -17.400 -2.035 16.033 1.00 96.88 165 SER A CA 1
ATOM 1385 C C . SER A 1 165 ? -17.893 -1.457 14.700 1.00 96.88 165 SER A C 1
ATOM 1387 O O . SER A 1 165 ? -17.327 -1.746 13.640 1.00 96.88 165 SER A O 1
ATOM 1389 N N . ALA A 1 166 ? -18.918 -0.599 14.731 1.00 96.50 166 ALA A N 1
ATOM 1390 C CA . ALA A 1 166 ? -19.430 0.071 13.543 1.00 96.50 166 ALA A CA 1
ATOM 1391 C C . ALA A 1 166 ? -18.413 1.056 12.941 1.00 96.50 166 ALA A C 1
ATOM 1393 O O . ALA A 1 166 ? -18.236 1.065 11.719 1.00 96.50 166 ALA A O 1
ATOM 1394 N N . THR A 1 167 ? -17.716 1.853 13.760 1.00 97.19 167 THR A N 1
ATOM 1395 C CA . THR A 1 167 ? -16.698 2.793 13.264 1.00 97.19 167 THR A CA 1
ATOM 1396 C C . THR A 1 167 ? -15.476 2.066 12.708 1.00 97.19 167 THR A C 1
ATOM 1398 O O . THR A 1 167 ? -15.027 2.405 11.610 1.00 97.19 167 THR A O 1
ATOM 1401 N N . THR A 1 168 ? -14.991 1.019 13.381 1.00 97.75 168 THR A N 1
ATOM 1402 C CA . THR A 1 168 ? -13.898 0.164 12.894 1.00 97.75 168 THR A CA 1
ATOM 1403 C C . THR A 1 168 ? -14.273 -0.532 11.593 1.00 97.75 168 THR A C 1
ATOM 1405 O O . THR A 1 168 ? -13.474 -0.598 10.661 1.00 97.75 168 THR A O 1
ATOM 1408 N N . ARG A 1 169 ? -15.505 -1.034 11.473 1.00 97.31 169 ARG A N 1
ATOM 1409 C CA . ARG A 1 169 ? -15.964 -1.648 10.225 1.00 97.31 169 ARG A CA 1
ATOM 1410 C C . ARG A 1 169 ? -16.038 -0.629 9.090 1.00 97.31 169 ARG A C 1
ATOM 1412 O O . ARG A 1 169 ? -15.581 -0.920 7.987 1.00 97.31 169 ARG A O 1
ATOM 1419 N N . ALA A 1 170 ? -16.560 0.566 9.358 1.00 97.62 170 ALA A N 1
ATOM 1420 C CA . ALA A 1 170 ? -16.630 1.634 8.369 1.00 97.62 170 ALA A CA 1
ATOM 1421 C C . ALA A 1 170 ? -15.234 2.092 7.912 1.00 97.62 170 ALA A C 1
ATOM 1423 O O . ALA A 1 170 ? -15.019 2.305 6.718 1.00 97.62 170 ALA A O 1
ATOM 1424 N N . SER A 1 171 ? -14.269 2.219 8.829 1.00 97.75 171 SER A N 1
ATOM 1425 C CA . SER A 1 171 ? -12.886 2.561 8.477 1.00 97.75 171 SER A CA 1
ATOM 1426 C C . SER A 1 171 ? -12.216 1.440 7.681 1.00 97.75 171 SER A C 1
ATOM 1428 O O . SER A 1 171 ? -11.584 1.715 6.663 1.00 97.75 171 SER A O 1
ATOM 1430 N N . HIS A 1 172 ? -12.431 0.180 8.059 1.00 98.38 172 HIS A N 1
ATOM 1431 C CA . HIS A 1 172 ? -11.922 -0.973 7.324 1.00 98.38 172 HIS A CA 1
ATOM 1432 C C . HIS A 1 172 ? -12.475 -1.037 5.890 1.00 98.38 172 HIS A C 1
ATOM 1434 O O . HIS A 1 172 ? -11.721 -1.266 4.943 1.00 98.38 172 HIS A O 1
ATOM 1440 N N . GLU A 1 173 ? -13.778 -0.815 5.695 1.00 98.00 173 GLU A N 1
ATOM 1441 C CA . GLU A 1 173 ? -14.395 -0.767 4.363 1.00 98.00 173 GLU A CA 1
ATOM 1442 C C . GLU A 1 173 ? -13.839 0.394 3.520 1.00 98.00 173 GLU A C 1
ATOM 1444 O O . GLU A 1 173 ? -13.519 0.198 2.346 1.00 98.00 173 GLU A O 1
ATOM 1449 N N . ARG A 1 174 ? -13.636 1.579 4.117 1.00 98.19 174 ARG A N 1
ATOM 1450 C CA . ARG A 1 174 ? -12.985 2.721 3.448 1.00 98.19 174 ARG A CA 1
ATOM 1451 C C . ARG A 1 174 ? -11.559 2.390 3.006 1.00 98.19 174 ARG A C 1
ATOM 1453 O O . ARG A 1 174 ? -11.261 2.517 1.822 1.00 98.19 174 ARG A O 1
ATOM 1460 N N . LEU A 1 175 ? -10.721 1.885 3.914 1.00 98.44 175 LEU A N 1
ATOM 1461 C CA . LEU A 1 175 ? -9.338 1.501 3.609 1.00 98.44 175 LEU A CA 1
ATOM 1462 C C . LEU A 1 175 ? -9.273 0.413 2.534 1.00 98.44 175 LEU A C 1
ATOM 1464 O O . LEU A 1 175 ? -8.459 0.494 1.619 1.00 98.44 175 LEU A O 1
ATOM 1468 N N . THR A 1 176 ? -10.167 -0.576 2.589 1.00 98.25 176 THR A N 1
ATOM 1469 C CA . THR A 1 176 ? -10.251 -1.628 1.564 1.00 98.25 176 THR A CA 1
ATOM 1470 C C . THR A 1 176 ? -10.566 -1.040 0.184 1.00 98.25 176 THR A C 1
ATOM 1472 O O . THR A 1 176 ? -9.956 -1.433 -0.813 1.00 98.25 176 THR A O 1
ATOM 1475 N N . ASN A 1 177 ? -11.487 -0.075 0.114 1.00 98.31 177 ASN A N 1
ATOM 1476 C CA . ASN A 1 177 ? -11.821 0.609 -1.134 1.00 98.31 177 ASN A CA 1
ATOM 1477 C C . ASN A 1 177 ? -10.652 1.451 -1.658 1.00 98.31 177 ASN A C 1
ATOM 1479 O O . ASN A 1 177 ? -10.394 1.454 -2.862 1.00 98.31 177 ASN A O 1
ATOM 1483 N N . ASP A 1 178 ? -9.927 2.137 -0.778 1.00 98.38 178 ASP A N 1
ATOM 1484 C CA . ASP A 1 178 ? -8.770 2.944 -1.166 1.00 98.38 178 ASP A CA 1
ATOM 1485 C C . ASP A 1 178 ? -7.610 2.068 -1.652 1.00 98.38 178 ASP A C 1
ATOM 1487 O O . ASP A 1 178 ? -7.015 2.367 -2.688 1.00 98.38 178 ASP A O 1
ATOM 1491 N N . ILE A 1 179 ? -7.368 0.921 -1.011 1.00 98.56 179 ILE A N 1
ATOM 1492 C CA . ILE A 1 179 ? -6.419 -0.095 -1.490 1.00 98.56 179 ILE A CA 1
ATOM 1493 C C . ILE A 1 179 ? -6.810 -0.590 -2.887 1.00 98.56 179 ILE A C 1
ATOM 1495 O O . ILE A 1 179 ? -5.949 -0.711 -3.761 1.00 98.56 179 ILE A O 1
ATOM 1499 N N . ALA A 1 180 ? -8.092 -0.870 -3.134 1.00 98.12 180 ALA A N 1
ATOM 1500 C CA . ALA A 1 180 ? -8.556 -1.302 -4.451 1.00 98.12 180 ALA A CA 1
ATOM 1501 C C . ALA A 1 180 ? -8.353 -0.211 -5.520 1.00 98.12 180 ALA A C 1
ATOM 1503 O O . ALA A 1 180 ? -7.867 -0.501 -6.615 1.00 98.12 180 ALA A O 1
ATOM 1504 N N . LYS A 1 181 ? -8.656 1.053 -5.190 1.00 98.31 181 LYS A N 1
ATOM 1505 C CA . LYS A 1 181 ? -8.431 2.203 -6.080 1.00 98.31 181 LYS A CA 1
ATOM 1506 C C . LYS A 1 181 ? -6.951 2.402 -6.397 1.00 98.31 181 LYS A C 1
ATOM 1508 O O . LYS A 1 181 ? -6.607 2.576 -7.563 1.00 98.31 181 LYS A O 1
ATOM 1513 N N . LEU A 1 182 ? -6.082 2.369 -5.387 1.00 98.38 182 LEU A N 1
ATOM 1514 C CA . LEU A 1 182 ? -4.637 2.524 -5.567 1.00 98.38 182 LEU A CA 1
ATOM 1515 C C . LEU A 1 182 ? -4.054 1.385 -6.404 1.00 98.38 182 LEU A C 1
ATOM 1517 O O . LEU A 1 182 ? -3.273 1.646 -7.311 1.00 98.38 182 LEU A O 1
ATOM 1521 N N . ASN A 1 183 ? -4.493 0.145 -6.181 1.00 98.38 183 ASN A N 1
ATOM 1522 C CA . ASN A 1 183 ? -4.082 -0.987 -7.011 1.00 98.38 183 ASN A CA 1
ATOM 1523 C C . ASN A 1 183 ? -4.486 -0.820 -8.479 1.00 98.38 183 ASN A C 1
ATOM 1525 O O . ASN A 1 183 ? -3.693 -1.139 -9.362 1.00 98.38 183 ASN A O 1
ATOM 1529 N N . SER A 1 184 ? -5.699 -0.327 -8.752 1.00 97.81 184 SER A N 1
ATOM 1530 C CA . SER A 1 184 ? -6.126 -0.045 -10.128 1.00 97.81 184 SER A CA 1
ATOM 1531 C C . SER A 1 184 ? -5.247 1.031 -10.762 1.00 97.81 184 SER A C 1
ATOM 1533 O O . SER A 1 184 ? -4.693 0.802 -11.830 1.00 97.81 184 SER A O 1
ATOM 1535 N N . LYS A 1 185 ? -5.043 2.160 -10.070 1.00 98.12 185 LYS A N 1
ATOM 1536 C CA . LYS A 1 185 ? -4.194 3.257 -10.561 1.00 98.12 185 LYS A CA 1
ATOM 1537 C C . LYS A 1 185 ? -2.770 2.798 -10.852 1.00 98.12 185 LYS A C 1
ATOM 1539 O O . LYS A 1 185 ? -2.238 3.098 -11.910 1.00 98.12 185 LYS A O 1
ATOM 1544 N N . LEU A 1 186 ? -2.178 2.030 -9.941 1.00 98.31 186 LEU A N 1
ATOM 1545 C CA . LEU A 1 186 ? -0.826 1.509 -10.101 1.00 98.31 186 LEU A CA 1
ATOM 1546 C C . LEU A 1 186 ? -0.735 0.550 -11.295 1.00 98.31 186 LEU A C 1
ATOM 1548 O O . LEU A 1 186 ? 0.225 0.607 -12.056 1.00 98.31 186 LEU A O 1
ATOM 1552 N N . ARG A 1 187 ? -1.743 -0.304 -11.514 1.00 97.81 187 ARG A N 1
ATOM 1553 C CA . ARG A 1 187 ? -1.805 -1.164 -12.709 1.00 97.81 187 ARG A CA 1
ATOM 1554 C C . ARG A 1 187 ? -1.912 -0.355 -14.001 1.00 97.81 187 ARG A C 1
ATOM 1556 O O . ARG A 1 187 ? -1.256 -0.710 -14.982 1.00 97.81 187 ARG A O 1
ATOM 1563 N N . ASP A 1 188 ? -2.702 0.713 -14.000 1.00 98.12 188 ASP A N 1
ATOM 1564 C CA . ASP A 1 188 ? -2.853 1.603 -15.154 1.00 98.12 188 ASP A CA 1
ATOM 1565 C C . ASP A 1 188 ? -1.548 2.359 -15.443 1.00 98.12 188 ASP A C 1
ATOM 1567 O O . ASP A 1 188 ? -1.126 2.449 -16.597 1.00 98.12 188 ASP A O 1
ATOM 1571 N N . GLU A 1 189 ? -0.866 2.848 -14.404 1.00 98.25 189 GLU A N 1
ATOM 1572 C CA . GLU A 1 189 ? 0.441 3.499 -14.519 1.00 98.25 189 GLU A CA 1
ATOM 1573 C C . GLU A 1 189 ? 1.518 2.537 -15.018 1.00 98.25 189 GLU A C 1
ATOM 1575 O O . GLU A 1 189 ? 2.236 2.889 -15.948 1.00 98.25 189 GLU A O 1
ATOM 1580 N N . ILE A 1 190 ? 1.592 1.309 -14.493 1.00 98.06 190 ILE A N 1
ATOM 1581 C CA . ILE A 1 190 ? 2.511 0.274 -15.000 1.00 98.06 190 ILE A CA 1
ATOM 1582 C C . ILE A 1 190 ? 2.226 -0.034 -16.470 1.00 98.06 190 ILE A C 1
ATOM 1584 O O . ILE A 1 190 ? 3.147 -0.133 -17.276 1.00 98.06 190 ILE A O 1
ATOM 1588 N N . SER A 1 191 ? 0.955 -0.177 -16.844 1.00 97.69 191 SER A N 1
ATOM 1589 C CA . SER A 1 191 ? 0.586 -0.472 -18.232 1.00 97.69 191 SER A CA 1
ATOM 1590 C C . SER A 1 191 ? 0.968 0.683 -19.162 1.00 97.69 191 SER A C 1
ATOM 1592 O O . SER A 1 191 ? 1.476 0.460 -20.261 1.00 97.69 191 SER A O 1
ATOM 1594 N N . ARG A 1 192 ? 0.780 1.928 -18.707 1.00 98.06 192 ARG A N 1
ATOM 1595 C CA . ARG A 1 192 ? 1.166 3.138 -19.440 1.00 98.06 192 ARG A CA 1
ATOM 1596 C C . ARG A 1 192 ? 2.682 3.266 -19.573 1.00 98.06 192 ARG A C 1
ATOM 1598 O O . ARG A 1 192 ? 3.159 3.512 -20.677 1.00 98.06 192 ARG A O 1
ATOM 1605 N N . THR A 1 193 ? 3.441 3.084 -18.493 1.00 97.75 193 THR A N 1
ATOM 1606 C CA . THR A 1 193 ? 4.911 3.154 -18.531 1.00 97.75 193 THR A CA 1
ATOM 1607 C C . THR A 1 193 ? 5.484 2.032 -19.385 1.00 97.75 193 THR A C 1
ATOM 1609 O O . THR A 1 193 ? 6.357 2.284 -20.208 1.00 97.75 193 THR A O 1
ATOM 1612 N N . GLN A 1 194 ? 4.934 0.820 -19.301 1.00 97.75 194 GLN A N 1
ATOM 1613 C CA . GLN A 1 194 ? 5.326 -0.288 -20.167 1.00 97.75 194 GLN A CA 1
ATOM 1614 C C . GLN A 1 194 ? 5.054 0.012 -21.648 1.00 97.75 194 GLN A C 1
ATOM 1616 O O . GLN A 1 194 ? 5.890 -0.303 -22.496 1.00 97.75 194 GLN A O 1
ATOM 1621 N N . ALA A 1 195 ? 3.906 0.613 -21.977 1.00 97.06 195 ALA A N 1
ATOM 1622 C CA . ALA A 1 195 ? 3.603 1.034 -23.343 1.00 97.06 195 ALA A CA 1
ATOM 1623 C C . ALA A 1 195 ? 4.568 2.129 -23.830 1.00 97.06 195 ALA A C 1
ATOM 1625 O O . ALA A 1 195 ? 5.055 2.034 -24.954 1.00 97.06 195 ALA A O 1
ATOM 1626 N N . SER A 1 196 ? 4.895 3.103 -22.972 1.00 97.06 196 SER A N 1
ATOM 1627 C CA . SER A 1 196 ? 5.883 4.152 -23.261 1.00 97.06 196 SER A CA 1
ATOM 1628 C C . SER A 1 196 ? 7.256 3.557 -23.556 1.00 97.06 196 SER A C 1
ATOM 1630 O O . SER A 1 196 ? 7.793 3.780 -24.629 1.00 97.06 196 SER A O 1
ATOM 1632 N N . VAL A 1 197 ? 7.774 2.695 -22.676 1.00 97.75 197 VAL A N 1
ATOM 1633 C CA . VAL A 1 197 ? 9.087 2.059 -22.864 1.00 97.75 197 VAL A CA 1
ATOM 1634 C C . VAL A 1 197 ? 9.121 1.212 -24.139 1.00 97.75 197 VAL A C 1
ATOM 1636 O O . VAL A 1 197 ? 10.116 1.206 -24.858 1.00 97.75 197 VAL A O 1
ATOM 1639 N N . ARG A 1 198 ? 8.035 0.496 -24.461 1.00 97.06 198 ARG A N 1
ATOM 1640 C CA . ARG A 1 198 ? 7.938 -0.246 -25.729 1.00 97.06 198 ARG A CA 1
ATOM 1641 C C . ARG A 1 198 ? 7.994 0.685 -26.937 1.00 97.06 198 ARG A C 1
ATOM 1643 O O . ARG A 1 198 ? 8.649 0.336 -27.916 1.00 97.06 198 ARG A O 1
ATOM 1650 N N . LEU A 1 199 ? 7.307 1.825 -26.886 1.00 97.00 199 LEU A N 1
ATOM 1651 C CA . LEU A 1 199 ? 7.364 2.829 -27.944 1.00 97.00 199 LEU A CA 1
ATOM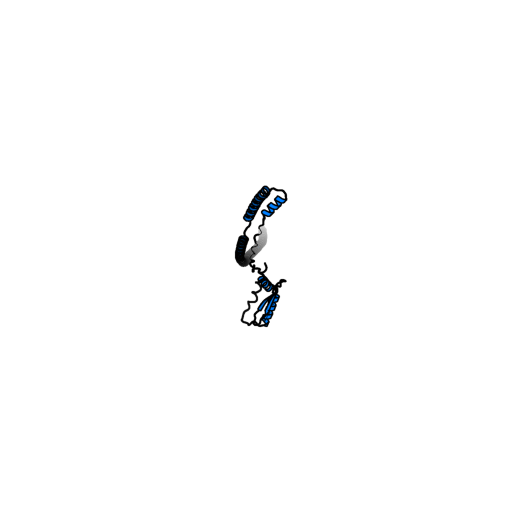 1652 C C . LEU A 1 199 ? 8.778 3.400 -28.073 1.00 97.00 199 LEU A C 1
ATOM 1654 O O . LEU A 1 199 ? 9.309 3.394 -29.177 1.00 97.00 199 LEU A O 1
ATOM 1658 N N . ASP A 1 200 ? 9.404 3.790 -26.964 1.00 97.31 200 ASP A N 1
ATOM 1659 C CA . ASP A 1 200 ? 10.761 4.344 -26.936 1.00 97.31 200 ASP A CA 1
ATOM 1660 C C . ASP A 1 200 ? 11.767 3.370 -27.556 1.00 97.31 200 ASP A C 1
ATOM 1662 O O . ASP A 1 200 ? 12.531 3.738 -28.444 1.00 97.31 200 ASP A O 1
ATOM 1666 N N . LEU A 1 201 ? 11.707 2.088 -27.179 1.00 97.00 201 LEU A N 1
ATOM 1667 C CA . LEU A 1 201 ? 12.554 1.051 -27.771 1.00 97.00 201 LEU A CA 1
ATOM 1668 C C . LEU A 1 201 ? 12.280 0.845 -29.263 1.00 97.00 201 LEU A C 1
ATOM 1670 O O . LEU A 1 201 ? 13.204 0.555 -30.020 1.00 97.00 201 LEU A O 1
ATOM 1674 N N . ASN A 1 202 ? 11.026 0.946 -29.700 1.00 96.62 202 ASN A N 1
ATOM 1675 C CA . ASN A 1 202 ? 10.685 0.809 -31.114 1.00 96.62 202 ASN A CA 1
ATOM 1676 C C . ASN A 1 202 ? 11.183 2.004 -31.934 1.00 96.62 202 ASN A C 1
ATOM 1678 O O . ASN A 1 202 ? 11.715 1.801 -33.024 1.00 96.62 202 ASN A O 1
ATOM 1682 N N . LEU A 1 203 ? 11.053 3.223 -31.4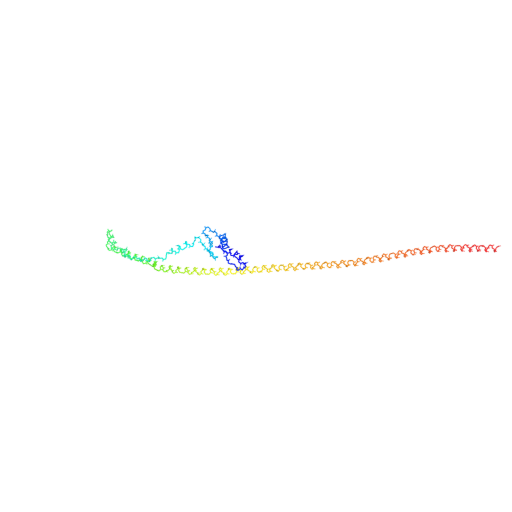07 1.00 96.69 203 LEU A N 1
ATOM 1683 C CA . LEU A 1 203 ? 11.597 4.431 -32.025 1.00 96.69 203 LEU A CA 1
ATOM 1684 C C . LEU A 1 203 ? 13.123 4.366 -32.089 1.00 96.69 203 LEU A C 1
ATOM 1686 O O . LEU A 1 203 ? 13.696 4.625 -33.142 1.00 96.69 203 LEU A O 1
ATOM 1690 N N . GLU A 1 204 ? 13.772 3.926 -31.013 1.00 96.00 204 GLU A N 1
ATOM 1691 C CA . GLU A 1 204 ? 15.225 3.791 -30.954 1.00 96.00 204 GLU A CA 1
ATOM 1692 C C . GLU A 1 204 ? 15.745 2.708 -31.909 1.00 96.00 204 GLU A C 1
ATOM 1694 O O . GLU A 1 204 ? 16.717 2.928 -32.625 1.00 96.00 204 GLU A O 1
ATOM 1699 N N . LYS A 1 205 ? 15.053 1.566 -32.026 1.00 97.06 205 LYS A N 1
ATOM 1700 C CA . LYS A 1 205 ? 15.349 0.564 -33.068 1.00 97.06 205 LYS A CA 1
ATOM 1701 C C . LYS A 1 205 ? 15.203 1.141 -34.474 1.00 97.06 205 LYS A C 1
ATOM 1703 O O . LYS A 1 205 ? 16.010 0.822 -35.345 1.00 97.06 205 LYS A O 1
ATOM 1708 N N . GLY A 1 206 ? 14.177 1.964 -34.698 1.00 96.00 206 GLY A N 1
ATOM 1709 C CA . GLY A 1 206 ? 13.987 2.686 -35.954 1.00 96.00 206 GLY A CA 1
ATOM 1710 C C . GLY A 1 206 ? 15.152 3.631 -36.245 1.00 96.00 206 GLY A C 1
ATOM 1711 O O . GLY A 1 206 ? 15.705 3.590 -37.340 1.00 96.00 206 GLY A O 1
ATOM 1712 N N . ARG A 1 207 ? 15.579 4.408 -35.245 1.00 96.19 207 ARG A N 1
ATOM 1713 C CA . ARG A 1 207 ? 16.715 5.331 -35.341 1.00 96.19 207 ARG A CA 1
ATOM 1714 C C . ARG A 1 207 ? 18.025 4.605 -35.639 1.00 96.19 207 ARG A C 1
ATOM 1716 O O . ARG A 1 207 ? 18.710 4.980 -36.581 1.00 96.19 207 ARG A O 1
ATOM 1723 N N . ILE A 1 208 ? 18.335 3.530 -34.909 1.00 96.69 208 ILE A N 1
ATOM 1724 C CA . ILE A 1 208 ? 19.532 2.706 -35.148 1.00 96.69 208 ILE A CA 1
ATOM 1725 C C . ILE A 1 208 ? 19.527 2.143 -36.571 1.00 96.69 208 ILE A C 1
ATOM 1727 O O . ILE A 1 208 ? 20.561 2.129 -37.233 1.00 96.69 208 ILE A O 1
ATOM 1731 N N . ARG A 1 209 ? 18.369 1.687 -37.065 1.00 96.19 209 ARG A N 1
ATOM 1732 C CA . ARG A 1 209 ? 18.245 1.186 -38.438 1.00 96.19 209 ARG A CA 1
ATOM 1733 C C . ARG A 1 209 ? 18.496 2.284 -39.468 1.00 96.19 209 ARG A C 1
ATOM 1735 O O . ARG A 1 209 ? 19.192 2.031 -40.444 1.00 96.19 209 ARG A O 1
ATOM 1742 N N . GLU A 1 210 ? 17.938 3.471 -39.264 1.00 95.56 210 GLU A N 1
ATOM 1743 C CA . GLU A 1 210 ? 18.154 4.595 -40.175 1.00 95.56 210 GLU A CA 1
ATOM 1744 C C . GLU A 1 210 ? 19.622 5.036 -40.180 1.00 95.56 210 GLU A C 1
ATOM 1746 O O . GLU A 1 210 ? 20.219 5.197 -41.240 1.00 95.56 210 GLU A O 1
ATOM 1751 N N . GLU A 1 211 ? 20.253 5.128 -39.009 1.00 96.50 211 GLU A N 1
ATOM 1752 C CA . GLU A 1 211 ? 21.685 5.420 -38.893 1.00 96.50 211 GLU A CA 1
ATOM 1753 C C . GLU A 1 211 ? 22.551 4.347 -39.564 1.00 96.50 211 GLU A C 1
ATOM 1755 O O . GLU A 1 211 ? 23.506 4.686 -40.265 1.00 96.50 211 GLU A O 1
ATOM 1760 N N . ALA A 1 212 ? 22.195 3.068 -39.415 1.00 95.12 212 ALA A N 1
ATOM 1761 C CA . ALA A 1 212 ? 22.867 1.967 -40.097 1.00 95.12 212 ALA A CA 1
ATOM 1762 C C . ALA A 1 212 ? 22.720 2.065 -41.626 1.00 95.12 212 ALA A C 1
ATOM 1764 O O . ALA A 1 212 ? 23.715 1.938 -42.336 1.00 95.12 212 ALA A O 1
ATOM 1765 N N . ASN A 1 213 ? 21.521 2.366 -42.139 1.00 95.69 213 ASN A N 1
ATOM 1766 C CA . ASN A 1 213 ? 21.292 2.574 -43.573 1.00 95.69 213 ASN A CA 1
ATOM 1767 C C . ASN A 1 213 ? 22.119 3.753 -44.108 1.00 95.69 213 ASN A C 1
ATOM 1769 O O . ASN A 1 213 ? 22.722 3.663 -45.176 1.00 95.69 213 ASN A O 1
ATOM 1773 N N . VAL A 1 214 ? 22.179 4.861 -43.363 1.00 97.06 214 VAL A N 1
ATOM 1774 C CA . VAL A 1 214 ? 22.988 6.033 -43.729 1.00 97.06 214 VAL A CA 1
ATOM 1775 C C . VAL A 1 214 ? 24.474 5.677 -43.779 1.00 97.06 214 VAL A C 1
ATOM 1777 O O . VAL A 1 214 ? 25.176 6.104 -44.696 1.00 97.06 214 VAL A O 1
ATOM 1780 N N . GLN A 1 215 ? 24.9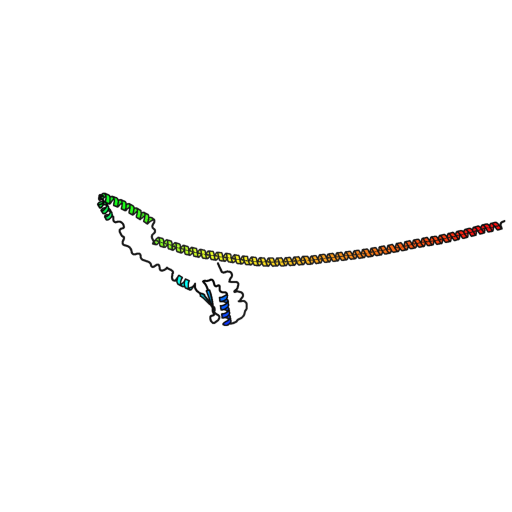72 4.898 -42.817 1.00 96.44 215 GLN A N 1
ATOM 1781 C CA . GLN A 1 215 ? 26.351 4.406 -42.845 1.00 96.44 215 GLN A CA 1
ATOM 1782 C C . GLN A 1 215 ? 26.596 3.478 -44.039 1.00 96.44 215 GLN A C 1
ATOM 1784 O O . GLN A 1 215 ? 27.605 3.638 -44.721 1.00 96.44 215 GLN A O 1
ATOM 1789 N N . GLU A 1 216 ? 25.667 2.571 -44.344 1.00 95.56 216 GLU A N 1
ATOM 1790 C CA . GLU A 1 216 ? 25.756 1.679 -45.504 1.00 95.56 216 GLU A CA 1
ATOM 1791 C C . GLU A 1 216 ? 25.821 2.465 -46.823 1.00 95.56 216 GLU A C 1
ATOM 1793 O O . GLU A 1 216 ? 26.641 2.160 -47.688 1.00 95.56 216 GLU A O 1
ATOM 1798 N N . LEU A 1 217 ? 25.017 3.523 -46.968 1.00 96.25 217 LEU A N 1
ATOM 1799 C CA . LEU A 1 217 ? 25.064 4.408 -48.135 1.00 96.25 217 LEU A CA 1
ATOM 1800 C C . LEU A 1 217 ? 26.407 5.131 -48.257 1.00 96.25 217 LEU A C 1
ATOM 1802 O O . LEU A 1 217 ? 26.976 5.171 -49.346 1.00 96.25 217 LEU A O 1
ATOM 1806 N N . LYS A 1 218 ? 26.942 5.661 -47.149 1.00 96.31 218 LYS A N 1
ATOM 1807 C CA . LYS A 1 218 ? 28.267 6.300 -47.141 1.00 96.31 218 LYS A CA 1
ATOM 1808 C C . LYS A 1 218 ? 29.366 5.319 -47.536 1.00 96.31 218 LYS A C 1
ATOM 1810 O O . LYS A 1 218 ? 30.248 5.691 -48.303 1.00 96.31 218 LYS A O 1
ATOM 1815 N N . ILE A 1 219 ? 29.297 4.077 -47.052 1.00 96.25 219 ILE A N 1
ATOM 1816 C CA . ILE A 1 219 ? 30.245 3.020 -47.423 1.00 96.25 219 ILE A CA 1
ATOM 1817 C C . ILE A 1 219 ? 30.173 2.761 -48.930 1.00 96.25 219 ILE A C 1
ATOM 1819 O O . ILE A 1 219 ? 31.207 2.821 -49.590 1.00 96.25 219 ILE A O 1
ATOM 1823 N N . LYS A 1 220 ? 28.974 2.578 -49.496 1.00 95.88 220 LYS A N 1
ATOM 1824 C CA . LYS A 1 220 ? 28.795 2.370 -50.945 1.00 95.88 220 LYS A CA 1
ATOM 1825 C C . LYS A 1 220 ? 29.295 3.553 -51.774 1.00 95.88 220 LYS A C 1
ATOM 1827 O O . LYS A 1 220 ? 29.946 3.365 -52.797 1.00 95.88 220 LYS A O 1
ATOM 1832 N N . GLU A 1 221 ? 29.049 4.785 -51.334 1.00 95.00 221 GLU A N 1
ATOM 1833 C CA . GLU A 1 221 ? 29.589 5.971 -52.007 1.00 95.00 221 GLU A CA 1
ATOM 1834 C C . GLU A 1 221 ? 31.126 5.970 -51.981 1.00 95.00 221 GLU A C 1
ATOM 1836 O O . GLU A 1 221 ? 31.766 6.234 -52.996 1.00 95.00 221 GLU A O 1
ATOM 1841 N N . THR A 1 222 ? 31.745 5.630 -50.847 1.00 95.56 222 THR A N 1
ATOM 1842 C CA . THR A 1 222 ? 33.209 5.514 -50.780 1.00 95.56 222 THR A CA 1
ATOM 1843 C C . THR A 1 222 ? 33.752 4.348 -51.601 1.00 95.56 222 THR A C 1
ATOM 1845 O O . THR A 1 222 ? 34.800 4.496 -52.219 1.00 95.56 222 THR A O 1
ATOM 1848 N N . GLU A 1 223 ? 33.037 3.227 -51.665 1.00 95.62 223 GLU A N 1
ATOM 1849 C CA . GLU A 1 223 ? 33.397 2.061 -52.474 1.00 95.62 223 GLU A CA 1
ATOM 1850 C C . GLU A 1 223 ? 33.400 2.419 -53.962 1.00 95.62 223 GLU A C 1
ATOM 1852 O O . GLU A 1 223 ? 34.411 2.231 -54.633 1.00 95.62 223 GLU A O 1
ATOM 1857 N N . THR A 1 224 ? 32.345 3.076 -54.453 1.00 95.88 224 THR A N 1
ATOM 1858 C CA . THR A 1 224 ? 32.293 3.553 -55.847 1.00 95.88 224 THR A CA 1
ATOM 1859 C C . THR A 1 224 ? 33.377 4.587 -56.163 1.00 95.88 224 THR A C 1
ATOM 1861 O O . THR A 1 224 ? 33.955 4.551 -57.249 1.00 95.88 224 THR A O 1
ATOM 1864 N N . LYS A 1 225 ? 33.721 5.482 -55.224 1.00 95.88 225 LYS A N 1
ATOM 1865 C CA . LYS A 1 225 ? 34.861 6.404 -55.386 1.00 95.88 225 LYS A CA 1
ATOM 1866 C C . LYS A 1 225 ? 36.188 5.653 -55.486 1.00 95.88 225 LYS A C 1
ATOM 1868 O O . LYS A 1 225 ? 37.007 5.991 -56.333 1.00 95.88 225 LYS A O 1
ATOM 1873 N N . ILE A 1 226 ? 36.399 4.626 -54.660 1.00 95.50 226 ILE A N 1
ATOM 1874 C CA . ILE A 1 226 ? 37.600 3.783 -54.731 1.00 95.50 226 ILE A CA 1
ATOM 1875 C C . ILE A 1 226 ? 37.659 3.061 -56.079 1.00 95.50 226 ILE A C 1
ATOM 1877 O O . ILE A 1 226 ? 38.706 3.071 -56.717 1.00 95.50 226 ILE A O 1
ATOM 1881 N N . GLU A 1 227 ? 36.556 2.479 -56.549 1.00 93.81 227 GLU A N 1
ATOM 1882 C CA . GLU A 1 227 ? 36.499 1.826 -57.862 1.00 93.81 227 GLU A CA 1
ATOM 1883 C C . GLU A 1 227 ? 36.829 2.794 -59.008 1.00 93.81 227 GLU A C 1
ATOM 1885 O O . GLU A 1 227 ? 37.582 2.437 -59.916 1.00 93.81 227 GLU A O 1
ATOM 1890 N N . GLN A 1 228 ? 36.328 4.033 -58.947 1.00 94.81 228 GLN A N 1
ATOM 1891 C CA . GLN A 1 228 ? 36.656 5.086 -59.913 1.00 94.81 228 GLN A CA 1
ATOM 1892 C C . GLN A 1 228 ? 38.141 5.461 -59.877 1.00 94.81 228 GLN A C 1
ATOM 1894 O O . GLN A 1 228 ? 38.776 5.528 -60.930 1.00 94.81 228 GLN A O 1
ATOM 1899 N N . GLU A 1 229 ? 38.720 5.657 -58.690 1.00 94.88 229 GLU A N 1
ATOM 1900 C CA . GLU A 1 229 ? 40.154 5.929 -58.538 1.00 94.88 229 GLU A CA 1
ATOM 1901 C C . GLU A 1 229 ? 41.005 4.753 -59.041 1.00 94.88 229 GLU A C 1
ATOM 1903 O O . GLU A 1 229 ? 42.004 4.957 -59.730 1.00 94.88 229 GLU A O 1
ATOM 1908 N N . VAL A 1 230 ? 40.596 3.507 -58.781 1.00 94.44 230 VAL A N 1
ATOM 1909 C CA . VAL A 1 230 ? 41.272 2.301 -59.287 1.00 94.44 230 VAL A CA 1
ATOM 1910 C C . VAL A 1 230 ? 41.198 2.224 -60.812 1.00 94.44 230 VAL A C 1
ATOM 1912 O O . VAL A 1 230 ? 42.213 1.943 -61.455 1.00 94.44 230 VAL A O 1
ATOM 1915 N N . ALA A 1 231 ? 40.039 2.503 -61.412 1.00 92.62 231 ALA A N 1
ATOM 1916 C CA . ALA A 1 231 ? 39.888 2.566 -62.863 1.00 92.62 231 ALA A CA 1
ATOM 1917 C C . ALA A 1 231 ? 40.765 3.674 -63.471 1.00 92.62 231 ALA A C 1
ATOM 1919 O O . ALA A 1 231 ? 41.483 3.420 -64.439 1.00 92.62 231 ALA A O 1
ATOM 1920 N N . GLY A 1 232 ? 40.792 4.860 -62.857 1.00 94.00 232 GLY A N 1
ATOM 1921 C CA . GLY A 1 232 ? 41.648 5.969 -63.279 1.00 94.00 232 GLY A CA 1
ATOM 1922 C C . GLY A 1 232 ? 43.143 5.657 -63.147 1.00 94.00 232 GLY A C 1
ATOM 1923 O O . GLY A 1 232 ? 43.932 5.976 -64.038 1.00 94.00 232 GLY A O 1
ATOM 1924 N N . LEU A 1 233 ? 43.564 4.985 -62.071 1.00 92.88 233 LEU A N 1
ATOM 1925 C CA . LEU A 1 233 ? 44.940 4.504 -61.913 1.00 92.88 233 LEU A CA 1
ATOM 1926 C C . LEU A 1 233 ? 45.295 3.446 -62.960 1.00 92.88 233 LEU A C 1
ATOM 1928 O O . LEU A 1 233 ? 46.408 3.458 -63.487 1.00 92.88 233 LEU A O 1
ATOM 1932 N N . ARG A 1 234 ? 44.360 2.553 -63.292 1.00 93.25 234 ARG A N 1
ATOM 1933 C CA . ARG A 1 234 ? 44.552 1.548 -64.337 1.00 93.25 234 ARG A CA 1
ATOM 1934 C C . ARG A 1 234 ? 44.702 2.188 -65.716 1.00 93.25 234 ARG A C 1
ATOM 1936 O O . ARG A 1 234 ? 45.610 1.801 -66.445 1.00 93.25 234 ARG A O 1
ATOM 1943 N N . GLU A 1 235 ? 43.879 3.179 -66.048 1.00 93.12 235 GLU A N 1
ATOM 1944 C CA . GLU A 1 235 ? 43.993 3.940 -67.297 1.00 93.12 235 GLU A CA 1
ATOM 1945 C C . GLU A 1 235 ? 45.344 4.660 -67.381 1.00 93.12 235 GLU A C 1
ATOM 1947 O O . GLU A 1 235 ? 46.064 4.515 -68.368 1.00 93.12 235 GLU A O 1
ATOM 1952 N N . LYS A 1 236 ? 45.749 5.363 -66.313 1.00 92.12 236 LYS A N 1
ATOM 1953 C CA . LYS A 1 236 ? 47.075 5.998 -66.234 1.00 92.12 236 LYS A CA 1
ATOM 1954 C C . LYS A 1 236 ? 48.200 4.979 -66.420 1.00 92.12 236 LYS A C 1
ATOM 1956 O O . LYS A 1 236 ? 49.163 5.259 -67.130 1.00 92.12 236 LYS A O 1
ATOM 1961 N N . LEU A 1 237 ? 48.087 3.795 -65.815 1.00 93.75 237 LEU A N 1
ATOM 1962 C CA . LEU A 1 237 ? 49.065 2.718 -65.968 1.00 93.75 237 LEU A CA 1
ATOM 1963 C C . LEU A 1 237 ? 49.129 2.207 -67.413 1.00 93.75 237 LEU A C 1
ATOM 1965 O O . LEU A 1 237 ? 50.222 2.002 -67.937 1.00 93.75 237 LEU A O 1
ATOM 1969 N N . GLU A 1 238 ? 47.984 1.984 -68.057 1.00 91.62 238 GLU A N 1
ATOM 1970 C CA . GLU A 1 238 ? 47.922 1.596 -69.469 1.00 91.62 238 GLU A CA 1
ATOM 1971 C C . GLU A 1 238 ? 48.522 2.691 -70.363 1.00 91.62 238 GLU A C 1
ATOM 1973 O O . GLU A 1 238 ? 49.349 2.383 -71.219 1.00 91.62 238 GLU A O 1
ATOM 1978 N N . GLY A 1 239 ? 48.240 3.967 -70.088 1.00 91.88 239 GLY A N 1
ATOM 1979 C CA . GLY A 1 239 ? 48.873 5.110 -70.750 1.00 91.88 239 GLY A CA 1
ATOM 1980 C C . GLY A 1 239 ? 50.399 5.112 -70.615 1.00 91.88 239 GLY A C 1
ATOM 1981 O O . GLY A 1 239 ? 51.104 5.231 -71.617 1.00 91.88 239 GLY A O 1
ATOM 1982 N N . VAL A 1 240 ? 50.929 4.892 -69.405 1.00 93.31 240 VAL A N 1
ATOM 1983 C CA . VAL A 1 240 ? 52.380 4.766 -69.171 1.00 93.31 240 VAL A CA 1
ATOM 1984 C C . VAL A 1 240 ? 52.963 3.577 -69.940 1.00 93.31 240 VAL A C 1
ATOM 1986 O O . VAL A 1 240 ? 54.025 3.716 -70.545 1.00 93.31 240 VAL A O 1
ATOM 1989 N N . LYS A 1 241 ? 52.276 2.425 -69.981 1.00 92.81 241 LYS A N 1
ATOM 1990 C CA . LYS A 1 241 ? 52.700 1.264 -70.787 1.00 92.81 241 LYS A CA 1
ATOM 1991 C C . LYS A 1 241 ? 52.748 1.589 -72.284 1.00 92.81 241 LYS A C 1
ATOM 1993 O O . LYS A 1 241 ? 53.697 1.202 -72.958 1.00 92.81 241 LYS A O 1
ATOM 1998 N N . PHE A 1 242 ? 51.758 2.300 -72.820 1.00 92.94 242 PHE A N 1
ATOM 1999 C CA . PHE A 1 242 ? 51.778 2.716 -74.225 1.00 92.94 242 PHE A CA 1
ATOM 2000 C C . PHE A 1 242 ? 52.891 3.725 -74.505 1.00 92.94 242 PHE A C 1
ATOM 2002 O O . PHE A 1 242 ? 53.583 3.599 -75.514 1.00 92.94 242 PHE A O 1
ATOM 2009 N N . GLN A 1 243 ? 53.118 4.680 -73.602 1.00 91.50 243 GLN A N 1
ATOM 2010 C CA . GLN A 1 243 ? 54.190 5.659 -73.741 1.00 91.50 243 GLN A CA 1
ATOM 2011 C C . GLN A 1 243 ? 55.569 4.985 -73.733 1.00 91.50 243 GLN A C 1
ATOM 2013 O O . GLN A 1 243 ? 56.408 5.301 -74.575 1.00 91.50 243 GLN A O 1
ATOM 2018 N N . THR A 1 244 ? 55.817 4.024 -72.837 1.00 90.19 244 THR A N 1
ATOM 2019 C CA . THR A 1 244 ? 57.088 3.279 -72.824 1.00 90.19 244 THR A CA 1
ATOM 2020 C C . THR A 1 244 ? 57.273 2.440 -74.086 1.00 90.19 244 THR A C 1
ATOM 2022 O O . THR A 1 244 ? 58.374 2.427 -74.638 1.00 90.19 244 THR A O 1
ATOM 2025 N N . LEU A 1 245 ? 56.212 1.810 -74.604 1.00 92.00 245 LEU A N 1
ATOM 2026 C CA . LEU A 1 245 ? 56.257 1.119 -75.897 1.00 92.00 245 LEU A CA 1
ATOM 2027 C C . LEU A 1 245 ? 56.565 2.081 -77.056 1.00 92.00 245 LEU A C 1
ATOM 2029 O O . LEU A 1 245 ? 57.382 1.751 -77.912 1.00 92.00 245 LEU A O 1
ATOM 2033 N N . GLN A 1 246 ? 55.976 3.281 -77.074 1.00 89.81 246 GLN A N 1
ATOM 2034 C CA . GLN A 1 246 ? 56.279 4.309 -78.077 1.00 89.81 246 GLN A CA 1
ATOM 2035 C C . GLN A 1 246 ? 57.744 4.757 -78.019 1.00 89.81 246 GLN A C 1
ATOM 2037 O O . GLN A 1 246 ? 58.397 4.814 -79.062 1.00 89.81 246 GLN A O 1
ATOM 2042 N N . TRP A 1 247 ? 58.284 5.022 -76.824 1.00 93.88 247 TRP A N 1
ATOM 2043 C CA . TRP A 1 247 ? 59.708 5.332 -76.648 1.00 93.88 247 TRP A CA 1
ATOM 2044 C C . TRP A 1 247 ? 60.598 4.202 -77.167 1.00 93.88 247 TRP A C 1
ATOM 2046 O O . TRP A 1 247 ? 61.553 4.464 -77.897 1.00 93.88 247 TRP A O 1
ATOM 2056 N N . LEU A 1 248 ? 60.262 2.949 -76.849 1.00 91.56 248 LEU A N 1
ATOM 2057 C CA . LEU A 1 248 ? 61.003 1.776 -77.311 1.00 91.56 248 LEU A CA 1
ATOM 2058 C C . LEU A 1 248 ? 60.987 1.674 -78.844 1.00 91.56 248 LEU A C 1
ATOM 2060 O O . LEU A 1 248 ? 62.042 1.520 -79.458 1.00 91.56 248 LEU A O 1
ATOM 2064 N N . MET A 1 249 ? 59.825 1.858 -79.477 1.00 90.75 249 MET A N 1
ATOM 2065 C CA . MET A 1 249 ? 59.696 1.886 -80.940 1.00 90.75 249 MET A CA 1
ATOM 2066 C C . MET A 1 249 ? 60.487 3.036 -81.577 1.00 90.75 249 MET A C 1
ATOM 2068 O O . MET A 1 249 ? 61.135 2.838 -82.608 1.00 90.75 249 MET A O 1
ATOM 2072 N N . GLY A 1 250 ? 60.483 4.221 -80.961 1.00 91.56 250 GLY A N 1
ATOM 2073 C CA . GLY A 1 250 ? 61.273 5.370 -81.405 1.00 91.56 250 GLY A CA 1
ATOM 2074 C C . GLY A 1 250 ? 62.777 5.098 -81.348 1.00 91.56 250 GLY A C 1
ATOM 2075 O O . GLY A 1 250 ? 63.486 5.351 -82.322 1.00 91.56 250 GLY A O 1
ATOM 2076 N N . VAL A 1 251 ? 63.259 4.504 -80.253 1.00 91.56 251 VAL A N 1
ATOM 2077 C CA . VAL A 1 251 ? 64.668 4.119 -80.078 1.00 91.56 251 VAL A CA 1
ATOM 2078 C C . VAL A 1 251 ? 65.083 3.039 -81.084 1.00 91.56 251 VAL A C 1
ATOM 2080 O O . VAL A 1 251 ? 66.128 3.173 -81.723 1.00 91.56 251 VAL A O 1
ATOM 2083 N N . CYS A 1 252 ? 64.262 2.004 -81.294 1.00 88.62 252 CYS A N 1
ATOM 2084 C CA . CYS A 1 252 ? 64.524 0.973 -82.303 1.00 88.62 252 CYS A CA 1
ATOM 2085 C C . CYS A 1 252 ? 64.566 1.558 -83.723 1.00 88.62 252 CYS A C 1
ATOM 2087 O O . CYS A 1 252 ? 65.504 1.284 -84.472 1.00 88.62 252 CYS A O 1
ATOM 2089 N N . THR A 1 253 ? 63.598 2.406 -84.086 1.00 87.88 253 THR A N 1
ATOM 2090 C CA . THR A 1 253 ? 63.556 3.052 -85.409 1.00 87.88 253 THR A CA 1
ATOM 2091 C C . THR A 1 253 ? 64.760 3.975 -85.608 1.00 87.88 253 THR A C 1
ATOM 2093 O O . THR A 1 253 ? 65.389 3.947 -86.665 1.00 87.88 253 THR A O 1
ATOM 2096 N N . GLY A 1 254 ? 65.146 4.729 -84.574 1.00 89.06 254 GLY A N 1
ATOM 2097 C CA . GLY A 1 254 ? 66.347 5.563 -84.573 1.00 89.06 254 GLY A CA 1
ATOM 2098 C C . GLY A 1 254 ? 67.634 4.757 -84.768 1.00 89.06 254 GLY A C 1
ATOM 2099 O O . GLY A 1 254 ? 68.465 5.138 -85.590 1.00 89.06 254 GLY A O 1
ATOM 2100 N N . MET A 1 255 ? 67.784 3.612 -84.091 1.00 86.50 255 MET A N 1
ATOM 2101 C CA . MET A 1 255 ? 68.931 2.713 -84.284 1.00 86.50 255 MET A CA 1
ATOM 2102 C C . MET A 1 255 ? 68.999 2.144 -85.705 1.00 86.50 255 MET A C 1
ATOM 2104 O O . MET A 1 255 ? 70.082 2.106 -86.294 1.00 86.50 255 MET A O 1
ATOM 2108 N N . ILE A 1 256 ? 67.864 1.735 -86.281 1.00 87.19 256 ILE A N 1
ATOM 2109 C CA . ILE A 1 256 ? 67.809 1.231 -87.662 1.00 87.19 256 ILE A CA 1
ATOM 2110 C C . ILE A 1 256 ? 68.209 2.335 -88.646 1.00 87.19 256 ILE A C 1
ATOM 2112 O O . ILE A 1 256 ? 69.042 2.102 -89.525 1.00 87.19 256 ILE A O 1
ATOM 2116 N N . LEU A 1 257 ? 67.668 3.547 -88.482 1.00 83.44 257 LEU A N 1
ATOM 2117 C CA . LEU A 1 257 ? 67.985 4.678 -89.352 1.00 83.44 257 LEU A CA 1
ATOM 2118 C C . LEU A 1 257 ? 69.460 5.085 -89.227 1.00 83.44 257 LEU A C 1
ATOM 2120 O O . LEU A 1 257 ? 70.132 5.271 -90.239 1.00 83.44 257 LEU A O 1
ATOM 2124 N N . PHE A 1 258 ? 69.986 5.162 -88.002 1.00 82.44 258 PHE A N 1
ATOM 2125 C CA . PHE A 1 258 ? 71.391 5.474 -87.738 1.00 82.44 258 PHE A CA 1
ATOM 2126 C C . PHE A 1 258 ? 72.329 4.429 -88.346 1.00 82.44 258 PHE A C 1
ATOM 2128 O O . PHE A 1 258 ? 73.314 4.783 -88.992 1.00 82.44 258 PHE A O 1
ATOM 2135 N N . SER A 1 259 ? 72.000 3.143 -88.205 1.00 78.62 259 SER A N 1
ATOM 2136 C CA . SER A 1 259 ? 72.742 2.057 -88.846 1.00 78.62 259 SER A CA 1
ATOM 2137 C C . SER A 1 259 ? 72.722 2.189 -90.376 1.00 78.62 259 SER A C 1
ATOM 2139 O O . SER A 1 259 ? 73.766 2.084 -91.021 1.00 78.62 259 SER A O 1
ATOM 2141 N N . ASN A 1 260 ? 71.568 2.523 -90.968 1.00 79.56 260 ASN A N 1
ATOM 2142 C CA . ASN A 1 260 ? 71.438 2.722 -92.414 1.00 79.56 260 ASN A CA 1
ATOM 2143 C C . ASN A 1 260 ? 72.234 3.940 -92.920 1.00 79.56 260 ASN A C 1
ATOM 2145 O O . ASN A 1 260 ? 72.949 3.833 -93.919 1.00 79.56 260 ASN A O 1
ATOM 214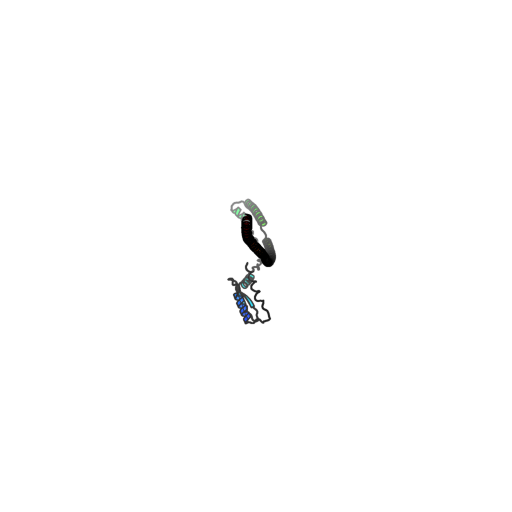9 N N . LEU A 1 261 ? 72.181 5.074 -92.211 1.00 75.06 261 LEU A N 1
ATOM 2150 C CA . LEU A 1 261 ? 72.999 6.249 -92.524 1.00 75.06 261 LEU A CA 1
ATOM 2151 C C . LEU A 1 261 ? 74.493 5.949 -92.381 1.00 75.06 261 LEU A C 1
ATOM 2153 O O . LEU A 1 261 ? 75.259 6.323 -93.264 1.00 75.06 261 LEU A O 1
ATOM 2157 N N . ASN A 1 262 ? 74.911 5.237 -91.333 1.00 75.69 262 ASN A N 1
ATOM 2158 C CA . ASN A 1 262 ? 76.305 4.827 -91.154 1.00 75.69 262 ASN A CA 1
ATOM 2159 C C . ASN A 1 262 ? 76.778 3.889 -92.283 1.00 75.69 262 ASN A C 1
ATOM 2161 O O . ASN A 1 262 ? 77.915 3.970 -92.743 1.00 75.69 262 ASN A O 1
ATOM 2165 N N . GLN A 1 263 ? 75.897 3.024 -92.790 1.00 70.12 263 GLN A N 1
ATOM 2166 C CA . GLN A 1 263 ? 76.205 2.180 -93.944 1.00 70.12 263 GLN A CA 1
ATOM 2167 C C . GLN A 1 263 ? 76.323 3.001 -95.237 1.00 70.12 263 GLN A C 1
ATOM 2169 O O . GLN A 1 263 ? 77.237 2.771 -96.033 1.00 70.12 263 GLN A O 1
ATOM 2174 N N . ARG A 1 264 ? 75.455 4.003 -95.438 1.00 63.81 264 ARG A N 1
ATOM 2175 C CA . ARG A 1 264 ? 75.548 4.921 -96.584 1.00 63.81 264 ARG A CA 1
ATOM 2176 C C . ARG A 1 264 ? 76.783 5.817 -96.524 1.00 63.81 264 ARG A C 1
ATOM 2178 O O . ARG A 1 264 ? 77.418 6.007 -97.556 1.00 63.81 264 ARG A O 1
ATOM 2185 N N . THR A 1 265 ? 77.179 6.323 -95.357 1.00 68.81 265 THR A N 1
ATOM 2186 C CA . THR A 1 265 ? 78.418 7.110 -95.225 1.00 68.81 265 THR A CA 1
ATOM 2187 C C . THR A 1 265 ? 79.658 6.248 -95.441 1.00 68.81 265 THR A C 1
ATOM 2189 O O . THR A 1 265 ? 80.596 6.715 -96.083 1.00 68.81 265 THR A O 1
ATOM 2192 N N . LYS A 1 266 ? 79.665 4.978 -95.006 1.00 65.56 266 LYS A N 1
ATOM 2193 C CA . LYS A 1 266 ? 80.729 4.021 -95.359 1.00 65.56 266 LYS A CA 1
ATOM 2194 C C . LYS A 1 266 ? 80.814 3.777 -96.868 1.00 65.56 266 LYS A C 1
ATOM 2196 O O . LYS A 1 266 ? 81.916 3.806 -97.405 1.00 65.56 266 LYS A O 1
ATOM 2201 N N . LEU A 1 267 ? 79.681 3.601 -97.551 1.00 64.44 267 LEU A N 1
ATOM 2202 C CA . LEU A 1 267 ? 79.625 3.442 -99.012 1.00 64.44 267 LEU A CA 1
ATOM 2203 C C . LEU A 1 267 ? 80.116 4.693 -99.754 1.00 64.44 267 LEU A C 1
ATOM 2205 O O . LEU A 1 267 ? 80.921 4.575 -100.672 1.00 64.44 267 LEU A O 1
ATOM 2209 N N . VAL A 1 268 ? 79.706 5.893 -99.327 1.00 66.19 268 VAL A N 1
ATOM 2210 C CA . VAL A 1 268 ? 80.204 7.155 -99.904 1.00 66.19 268 VAL A CA 1
ATOM 2211 C C . VAL A 1 268 ? 81.700 7.317 -99.642 1.00 66.19 268 VAL A C 1
ATOM 2213 O O . VAL A 1 268 ? 82.432 7.680 -100.552 1.00 66.19 268 VAL A O 1
ATOM 2216 N N . ARG A 1 269 ? 82.182 6.988 -98.438 1.00 61.31 269 ARG A N 1
ATOM 2217 C CA . ARG A 1 269 ? 83.604 7.070 -98.077 1.00 61.31 269 ARG A CA 1
ATOM 2218 C C . ARG A 1 269 ? 84.467 6.047 -98.829 1.00 61.31 269 ARG A C 1
ATOM 2220 O O . ARG A 1 269 ? 85.618 6.344 -99.133 1.00 61.31 269 ARG A O 1
ATOM 2227 N N . GLN A 1 270 ? 83.929 4.873 -99.167 1.00 63.19 270 GLN A N 1
ATOM 2228 C CA . GLN A 1 270 ? 84.585 3.925 -100.076 1.00 63.19 270 GLN A CA 1
ATOM 2229 C C . GLN A 1 270 ? 84.553 4.411 -101.533 1.00 63.19 270 GLN A C 1
ATOM 2231 O O . GLN A 1 270 ? 85.564 4.315 -102.222 1.00 63.19 270 GLN A O 1
ATOM 2236 N N . GLY A 1 271 ? 83.436 4.984 -101.990 1.00 65.38 271 GLY A N 1
ATOM 2237 C CA . GLY A 1 271 ? 83.305 5.544 -103.338 1.00 65.38 271 GLY A CA 1
ATOM 2238 C C . GLY A 1 271 ? 84.220 6.748 -103.587 1.00 65.38 271 GLY A C 1
ATOM 2239 O O . GLY A 1 271 ? 84.844 6.839 -104.642 1.00 65.38 271 GLY A O 1
ATOM 2240 N N . THR A 1 272 ? 84.376 7.641 -102.605 1.00 64.12 272 THR A N 1
ATOM 2241 C CA . THR A 1 272 ? 85.311 8.772 -102.699 1.00 64.12 272 THR A CA 1
ATOM 2242 C C . THR A 1 272 ? 86.765 8.318 -102.621 1.00 64.12 272 THR A C 1
ATOM 2244 O O . THR A 1 272 ? 87.582 8.812 -103.393 1.00 64.12 272 THR A O 1
ATOM 2247 N N . ALA A 1 273 ? 87.096 7.332 -101.778 1.00 63.00 273 ALA A N 1
ATOM 2248 C CA . ALA A 1 273 ? 88.431 6.729 -101.766 1.00 63.00 273 ALA A CA 1
ATOM 2249 C C . ALA A 1 273 ? 88.780 6.062 -103.113 1.00 63.00 273 ALA A C 1
ATOM 2251 O O . ALA A 1 273 ? 89.901 6.215 -103.597 1.00 63.00 273 ALA A O 1
ATOM 2252 N N . ALA A 1 274 ? 87.821 5.385 -103.755 1.00 64.31 274 ALA A N 1
ATOM 2253 C CA . ALA A 1 274 ? 88.003 4.789 -105.078 1.00 64.31 274 ALA A CA 1
ATOM 2254 C C . ALA A 1 274 ? 88.185 5.842 -106.188 1.00 64.31 274 ALA A C 1
ATOM 2256 O O . ALA A 1 274 ? 89.036 5.664 -107.058 1.00 64.31 274 ALA A O 1
ATOM 2257 N N . LEU A 1 275 ? 87.449 6.960 -106.144 1.00 67.06 275 LEU A N 1
ATOM 2258 C CA . LEU A 1 275 ? 87.617 8.075 -107.087 1.00 67.06 275 LEU A CA 1
ATOM 2259 C C . LEU A 1 275 ? 88.964 8.793 -106.921 1.00 67.06 275 LEU A C 1
ATOM 2261 O O . LEU A 1 275 ? 89.597 9.119 -107.921 1.00 67.06 275 LEU A O 1
ATOM 2265 N N . ILE A 1 276 ? 89.432 8.996 -105.686 1.00 69.38 276 ILE A N 1
ATOM 2266 C CA . ILE A 1 276 ? 90.743 9.612 -105.418 1.00 69.38 276 ILE A CA 1
ATOM 2267 C C . ILE A 1 276 ? 91.881 8.704 -105.914 1.00 69.38 276 ILE A C 1
ATOM 2269 O O . ILE A 1 276 ? 92.809 9.185 -106.561 1.00 69.38 276 ILE A O 1
ATOM 2273 N N . LEU A 1 277 ? 91.793 7.387 -105.691 1.00 64.81 277 LEU A N 1
ATOM 2274 C CA . LEU A 1 277 ? 92.769 6.423 -106.221 1.00 64.81 277 LEU A CA 1
ATOM 2275 C C . LEU A 1 277 ? 92.710 6.303 -107.755 1.00 64.81 277 LEU A C 1
ATOM 2277 O O . LEU A 1 277 ? 93.750 6.176 -108.399 1.00 64.81 277 LEU A O 1
ATOM 2281 N N . GLY A 1 278 ? 91.517 6.378 -108.353 1.00 67.19 278 GLY A N 1
ATOM 2282 C CA . GLY A 1 278 ? 91.337 6.386 -109.808 1.00 67.19 278 GLY A CA 1
ATOM 2283 C C . GLY A 1 278 ? 91.904 7.642 -110.478 1.00 67.19 278 GLY A C 1
ATOM 2284 O O . GLY A 1 278 ? 92.565 7.533 -111.508 1.00 67.19 278 GLY A O 1
ATOM 2285 N N . ALA A 1 279 ? 91.715 8.817 -109.871 1.00 65.69 279 ALA A N 1
ATOM 2286 C CA . ALA A 1 279 ? 92.276 10.078 -110.357 1.00 65.69 279 ALA A CA 1
ATOM 2287 C C . ALA A 1 279 ? 93.810 10.119 -110.240 1.00 65.69 279 ALA A C 1
ATOM 2289 O O . ALA A 1 279 ? 94.479 10.609 -111.145 1.00 65.69 279 ALA A O 1
ATOM 2290 N N . TRP A 1 280 ? 94.383 9.549 -109.174 1.00 66.75 280 TRP A N 1
ATOM 2291 C CA . TRP A 1 280 ? 95.839 9.473 -109.011 1.00 66.75 280 TRP A CA 1
ATOM 2292 C C . TRP A 1 280 ? 96.503 8.541 -110.040 1.00 66.75 280 TRP A C 1
ATOM 2294 O O . TRP A 1 280 ? 97.616 8.807 -110.482 1.00 66.75 280 TRP A O 1
ATOM 2304 N N . ARG A 1 281 ? 95.793 7.498 -110.494 1.00 66.75 281 ARG A N 1
ATOM 2305 C CA . ARG A 1 281 ? 96.249 6.566 -111.541 1.00 66.75 281 ARG A CA 1
ATOM 2306 C C . ARG A 1 281 ? 96.215 7.150 -112.965 1.00 66.75 281 ARG A C 1
ATOM 2308 O O . ARG A 1 281 ? 96.839 6.585 -113.849 1.00 66.75 281 ARG A O 1
ATOM 2315 N N . LEU A 1 282 ? 95.489 8.246 -113.188 1.00 59.09 282 LEU A N 1
ATOM 2316 C CA . LEU A 1 282 ? 95.440 8.991 -114.459 1.00 59.09 282 LEU A CA 1
ATOM 2317 C C . LEU A 1 282 ? 96.478 10.125 -114.530 1.00 59.09 282 LEU A C 1
ATOM 2319 O O . LEU A 1 282 ? 96.622 10.751 -115.577 1.00 59.09 282 LEU A O 1
ATOM 2323 N N . LEU A 1 283 ? 97.167 10.403 -113.418 1.00 58.91 283 LEU A N 1
ATOM 2324 C CA . LEU A 1 283 ? 98.166 11.468 -113.291 1.00 58.91 283 LEU A CA 1
ATOM 2325 C C . LEU A 1 283 ? 99.620 10.941 -113.273 1.00 58.91 283 LEU A C 1
ATOM 2327 O O . LEU A 1 283 ? 100.543 11.723 -113.053 1.00 58.91 283 LEU A O 1
ATOM 2331 N N . MET A 1 284 ? 99.810 9.635 -113.494 1.00 49.75 284 MET A N 1
ATOM 2332 C CA . MET A 1 284 ? 101.084 8.971 -113.810 1.00 49.75 284 MET A CA 1
ATOM 2333 C C . MET A 1 284 ? 100.976 8.312 -115.181 1.00 49.75 284 MET A C 1
ATOM 2335 O O . MET A 1 284 ? 101.999 8.310 -115.895 1.00 49.75 284 MET A O 1
#

Radius of gyration: 71.22 Å; chains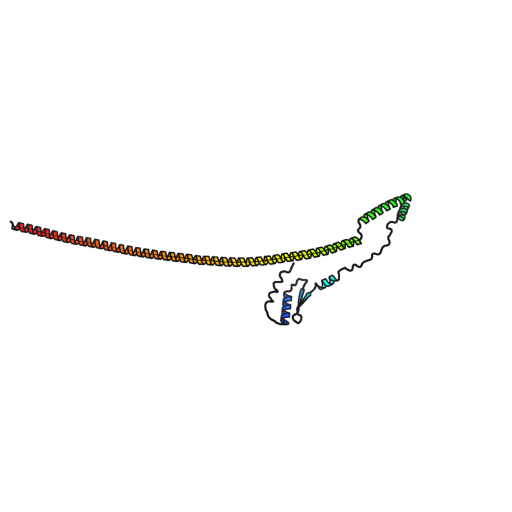: 1; bounding box: 151×41×212 Å

Foldseek 3Di:
DDDPPPPPPPVVPPPDDDDDQCDQVNLVVVQVVCQVPFDCDPAWHWHWDDDPRSDIDIDIPPDPVVVVVVVVPPPPPPPPDPPPPDDPDPPDDLVVQLVVVVVVPDDSVVSNVVSVVVVVVVVVVVVVVVVPDDDPVVVVVVVVVVVVVVVVVVVVVVVVVVVVVVVVVVVVVVVVVVVVVVVVVVVVVVVVVVVVVVVVVVVVVVVVVVVVVVVVVVVVVVVVVVVVVVVVVVVVVVVVVVVVVVVVVVVVVVVVVVVVVVVVVVVVVVVVVVVVVVVVVVVD

Organism: NCBI:txid62708